Protein AF-A0A0D2MIE3-F1 (afdb_monomer)

Sequence (187 aa):
MSKTTIVNAHGDRPSFFNPLIAACQLINVAREGEEPDMWTAKEDCRLLAAQLSDSKGHPLSADKRRKWCDDEDNAAGLFFETDLVYTFHLWQDLLGFSSYSAKLGFVSFDLTRMLHSNPLQLMCKDVDSGDYLYAAMVWHERLLYPDEHAAKAKELRRSKSASAMAAVGRSLSGSISGRLRSLGLMQ

pLDDT: mean 85.49, std 11.68, range [47.84, 97.94]

Mean predicted aligned error: 9.93 Å

Nearest PDB structures (foldseek):
  6i3z-assembly1_B  TM=4.642E-01  e=3.621E+00  Homo sapiens
  6ywy-assembly1_M  TM=4.639E-01  e=4.680E+00  Neurospora crassa
  6kf9-assembly1_G  TM=3.420E-01  e=7.335E+00  Thermococcus kodakarensis KOD1

Organism: NCBI:txid145388

InterPro domains:
  IPR013897 Domain of unknown function at the cortex 1 [PF08588] (8-140)

Foldseek 3Di:
DQQQWDFDCPDPDTDIDDPLQLQFQAKDKAAVPGDDDLVPDHHACCVQDVVQADPVRHGHHSNVRNNQCSDCVSVVPGDDDPRIDMRTHHDDPQADLQQCWGDDPPDIGRVCVSVVLAWDKDFDADPPVRGTPDIDTRDDVCSVPVPVVVVVVVVVVVVVVVVVVVVVVVVVVVVVVVVCVVVVNDD

Solvent-accessible surface area (backbone atoms only — not comparable to full-atom values): 11104 Å² total; per-residue (Å²): 128,74,69,51,53,48,74,37,85,82,50,100,68,62,44,78,46,61,52,64,75,37,62,36,66,31,45,27,51,27,48,79,93,65,59,64,57,83,92,72,56,59,56,26,42,46,82,72,36,74,82,35,31,44,100,84,70,44,52,36,51,44,71,55,43,20,58,52,37,38,30,61,78,66,39,58,88,66,68,88,63,89,82,47,40,76,49,75,42,77,82,65,86,43,53,40,77,92,76,45,27,38,44,61,86,93,44,75,43,59,38,54,69,76,46,73,52,50,63,50,75,50,69,43,62,47,84,84,85,61,50,67,81,43,78,46,76,50,76,51,66,68,51,78,40,47,66,63,51,51,50,52,51,52,51,53,50,51,52,49,51,52,52,51,51,52,53,51,50,52,52,52,52,50,53,52,53,52,52,39,52,78,67,69,77,59,134

Radius of gyration: 26.71 Å; Cα contacts (8 Å, |Δi|>4): 213; chains: 1; bounding box: 86×34×58 Å

Secondary structure (DSSP, 8-state):
--SS-EEESSSSS-EEE--HHHH-SEEEEEETTTPPPTTT---B-TTT-GGGB-TTSPBPPHHHHHHHHSSHHHHTT----TTEEEEEE---TTEETTTTEEEETTEEEEHHHHTTTPPEEEEEE-TTT--EEEEEEE--HHHH-HHHHHHHHHHHHHHHHHHHHHHHHHHHHHHHHHHHHHTT---

Structure (mmCIF, N/CA/C/O backbone):
data_AF-A0A0D2MIE3-F1
#
_entry.id   AF-A0A0D2MIE3-F1
#
loop_
_atom_site.group_PDB
_atom_site.id
_atom_site.type_symbol
_atom_site.label_atom_id
_atom_site.label_alt_id
_atom_site.label_comp_id
_atom_site.label_asym_id
_atom_site.label_entity_id
_atom_site.label_seq_id
_atom_site.pdbx_PDB_ins_code
_atom_site.Cartn_x
_atom_site.Cartn_y
_atom_site.Cartn_z
_atom_site.occupancy
_atom_site.B_iso_or_equiv
_atom_site.auth_seq_id
_atom_site.auth_comp_id
_atom_site.auth_asym_id
_atom_site.auth_atom_id
_atom_site.pdbx_PDB_model_num
ATOM 1 N N . MET A 1 1 ? 8.461 -14.167 4.756 1.00 56.06 1 MET A N 1
ATOM 2 C CA . MET A 1 1 ? 7.502 -13.570 3.803 1.00 56.06 1 MET A CA 1
ATOM 3 C C . MET A 1 1 ? 6.267 -13.199 4.593 1.00 56.06 1 MET A C 1
ATOM 5 O O . MET A 1 1 ? 6.043 -13.850 5.609 1.00 56.06 1 MET A O 1
ATOM 9 N N . SER A 1 2 ? 5.549 -12.151 4.185 1.00 75.94 2 SER A N 1
ATOM 10 C CA . SER A 1 2 ? 4.251 -11.836 4.793 1.00 75.94 2 SER A CA 1
ATOM 11 C C . SER A 1 2 ? 3.317 -13.035 4.615 1.00 75.94 2 SER A C 1
ATOM 13 O O . SER A 1 2 ? 3.402 -13.725 3.595 1.00 75.94 2 SER A O 1
ATOM 15 N N . LYS A 1 3 ? 2.536 -13.349 5.651 1.00 82.06 3 LYS A N 1
ATOM 16 C CA . LYS A 1 3 ? 1.648 -14.518 5.668 1.00 82.06 3 LYS A CA 1
ATOM 17 C C . LYS A 1 3 ? 0.370 -14.263 4.883 1.00 82.06 3 LYS A C 1
ATOM 19 O O . LYS A 1 3 ? -0.200 -15.202 4.360 1.00 82.06 3 LYS A O 1
ATOM 24 N N . THR A 1 4 ? -0.040 -13.002 4.795 1.00 85.12 4 THR A N 1
ATOM 25 C CA . THR A 1 4 ? -1.305 -12.594 4.178 1.00 85.12 4 THR A CA 1
ATOM 26 C C . THR A 1 4 ? -1.144 -12.105 2.737 1.00 85.12 4 THR A C 1
ATOM 28 O O . THR A 1 4 ? -2.121 -11.729 2.090 1.00 85.12 4 THR A O 1
ATOM 31 N N . THR A 1 5 ? 0.083 -12.096 2.203 1.00 87.44 5 THR A N 1
ATOM 32 C CA . THR A 1 5 ? 0.342 -11.746 0.803 1.00 87.44 5 THR A CA 1
ATOM 33 C C . THR A 1 5 ? -0.253 -12.784 -0.145 1.00 87.44 5 THR A C 1
ATOM 35 O O . THR A 1 5 ? 0.139 -13.949 -0.132 1.00 87.44 5 THR A O 1
ATOM 38 N N . ILE A 1 6 ? -1.084 -12.328 -1.081 1.00 86.44 6 ILE A N 1
ATOM 39 C CA . ILE A 1 6 ? -1.592 -13.141 -2.187 1.00 86.44 6 ILE A CA 1
ATOM 40 C C . ILE A 1 6 ? -0.779 -12.823 -3.444 1.00 86.44 6 ILE A C 1
ATOM 42 O O . ILE A 1 6 ? -0.795 -11.697 -3.946 1.00 86.44 6 ILE A O 1
ATOM 46 N N . VAL A 1 7 ? -0.084 -13.828 -3.984 1.00 85.56 7 VAL A N 1
ATOM 47 C CA . VAL A 1 7 ? 0.686 -13.708 -5.231 1.00 85.56 7 VAL A CA 1
ATOM 48 C C . VAL A 1 7 ? 0.105 -14.636 -6.285 1.00 85.56 7 VAL A C 1
ATOM 50 O O . VAL A 1 7 ? 0.117 -15.852 -6.127 1.00 85.56 7 VAL A O 1
ATOM 53 N N . ASN A 1 8 ? -0.335 -14.064 -7.401 1.00 84.56 8 ASN A N 1
ATOM 54 C CA . ASN A 1 8 ? -0.689 -14.813 -8.597 1.00 84.56 8 ASN A CA 1
ATOM 55 C C . ASN A 1 8 ? 0.281 -14.428 -9.715 1.00 84.56 8 ASN A C 1
ATOM 57 O O . ASN A 1 8 ? 0.087 -13.421 -10.382 1.00 84.56 8 ASN A O 1
ATOM 61 N N . ALA A 1 9 ? 1.356 -15.196 -9.897 1.00 79.75 9 ALA A N 1
ATOM 62 C CA . ALA A 1 9 ? 2.379 -14.895 -10.903 1.00 79.75 9 ALA A CA 1
ATOM 63 C C . ALA A 1 9 ? 2.064 -15.465 -12.299 1.00 79.75 9 ALA A C 1
ATOM 65 O O . ALA A 1 9 ? 2.649 -15.019 -13.283 1.00 79.75 9 ALA A O 1
ATOM 66 N N . HIS A 1 10 ? 1.172 -16.457 -12.381 1.00 79.88 10 HIS A N 1
ATOM 67 C CA . HIS A 1 10 ? 0.929 -17.247 -13.594 1.00 79.88 10 HIS A CA 1
ATOM 68 C C . HIS A 1 10 ? -0.488 -17.101 -14.163 1.00 79.88 10 HIS A C 1
ATOM 70 O O . HIS A 1 10 ? -0.791 -17.716 -15.181 1.00 79.88 10 HIS A O 1
ATOM 76 N N . GLY A 1 11 ? -1.359 -16.320 -13.522 1.00 77.06 11 GLY A N 1
ATOM 77 C CA . GLY A 1 11 ? -2.676 -15.995 -14.063 1.00 77.06 11 GLY A CA 1
ATOM 78 C C . GLY A 1 11 ? -2.600 -15.026 -15.243 1.00 77.06 11 GLY A C 1
ATOM 79 O O . GLY A 1 11 ? -1.611 -14.314 -15.412 1.00 77.06 11 GLY A O 1
ATOM 80 N N . ASP A 1 12 ? -3.690 -14.939 -16.010 1.00 76.25 12 ASP A N 1
ATOM 81 C CA . ASP A 1 12 ? -3.819 -14.032 -17.166 1.00 76.25 12 ASP A CA 1
ATOM 82 C C . ASP A 1 12 ? -3.543 -12.562 -16.812 1.00 76.25 12 ASP A C 1
ATOM 84 O O . ASP A 1 12 ? -3.125 -11.764 -17.652 1.00 76.25 12 ASP A O 1
ATOM 88 N N . ARG A 1 13 ? -3.774 -12.202 -15.544 1.00 76.31 13 ARG A N 1
ATOM 89 C CA . ARG A 1 13 ? -3.406 -10.918 -14.950 1.00 76.31 13 ARG A CA 1
ATOM 90 C C . ARG A 1 13 ? -2.574 -11.171 -13.699 1.00 76.31 13 ARG A C 1
ATOM 92 O O . ARG A 1 13 ? -3.156 -11.362 -12.628 1.00 76.31 13 ARG A O 1
ATOM 99 N N . PRO A 1 14 ? -1.237 -11.188 -13.817 1.00 79.88 14 PRO A N 1
ATOM 100 C CA . PRO A 1 14 ? -0.382 -11.370 -12.664 1.00 79.88 14 PRO A CA 1
ATOM 101 C C . PRO A 1 14 ? -0.653 -10.295 -11.610 1.00 79.88 14 PRO A C 1
ATOM 103 O O . PRO A 1 14 ? -0.754 -9.110 -11.933 1.00 79.88 14 PRO A O 1
ATOM 106 N N . SER A 1 15 ? -0.782 -10.701 -10.351 1.00 83.12 15 SER A N 1
ATOM 107 C CA . SER A 1 15 ? -1.169 -9.810 -9.262 1.00 83.12 15 SER A CA 1
ATOM 108 C C . SER A 1 15 ? -0.388 -10.088 -7.988 1.00 83.12 15 SER A C 1
ATOM 110 O O . SER A 1 15 ? -0.028 -11.225 -7.682 1.00 83.12 15 SER A O 1
ATOM 112 N N . PHE A 1 16 ? -0.179 -9.027 -7.220 1.00 86.06 16 PHE A N 1
ATOM 113 C CA . PHE A 1 16 ? 0.419 -9.067 -5.898 1.00 86.06 16 PHE A CA 1
ATOM 114 C C . PHE A 1 16 ? -0.464 -8.227 -4.977 1.00 86.06 16 PHE A C 1
ATOM 116 O O . PHE A 1 16 ? -0.551 -7.012 -5.154 1.00 86.06 16 PHE A O 1
ATOM 123 N N . PHE A 1 17 ? -1.144 -8.873 -4.035 1.00 88.88 17 PHE A N 1
ATOM 124 C CA . PHE A 1 17 ? -2.020 -8.212 -3.075 1.00 88.88 17 PHE A CA 1
ATOM 125 C C . PHE A 1 17 ? -1.491 -8.403 -1.663 1.00 88.88 17 PHE A C 1
ATOM 127 O O . PHE A 1 17 ? -1.047 -9.486 -1.293 1.00 88.88 17 PHE A O 1
ATOM 134 N N . ASN A 1 18 ? -1.593 -7.341 -0.876 1.00 89.25 18 ASN A N 1
ATOM 135 C CA . ASN A 1 18 ? -1.467 -7.385 0.571 1.00 89.25 18 ASN A CA 1
ATOM 136 C C . ASN A 1 18 ? -2.735 -6.773 1.161 1.00 89.25 18 ASN A C 1
ATOM 138 O O . ASN A 1 18 ? -3.231 -5.795 0.588 1.00 89.25 18 ASN A O 1
ATOM 142 N N . PRO A 1 19 ? -3.225 -7.265 2.311 1.00 91.06 19 PRO A N 1
ATOM 143 C CA . PRO A 1 19 ? -4.287 -6.584 3.030 1.00 91.06 19 PRO A CA 1
ATOM 144 C C . PRO A 1 19 ? -3.887 -5.137 3.302 1.00 91.06 19 PRO A C 1
ATOM 146 O O . PRO A 1 19 ? -2.769 -4.870 3.754 1.00 91.06 19 PRO A O 1
ATOM 149 N N . LEU A 1 20 ? -4.802 -4.197 3.058 1.00 91.62 20 LEU A N 1
ATOM 150 C CA . LEU A 1 20 ? -4.538 -2.766 3.227 1.00 91.62 20 LEU A CA 1
ATOM 151 C C . LEU A 1 20 ? -4.018 -2.462 4.645 1.00 91.62 20 LEU A C 1
ATOM 153 O O . LEU A 1 20 ? -3.006 -1.785 4.824 1.00 91.62 20 LEU A O 1
ATOM 157 N N . ILE A 1 21 ? -4.635 -3.083 5.652 1.00 92.81 21 ILE A N 1
ATOM 158 C CA . ILE A 1 21 ? -4.258 -2.967 7.065 1.00 92.81 21 ILE A CA 1
ATOM 159 C C . ILE A 1 21 ? -2.918 -3.638 7.429 1.00 92.81 21 ILE A C 1
ATOM 161 O O . ILE A 1 21 ? -2.379 -3.384 8.499 1.00 92.81 21 ILE A O 1
ATOM 165 N N . ALA A 1 22 ? -2.326 -4.462 6.571 1.00 92.38 22 ALA A N 1
ATOM 166 C CA . ALA A 1 22 ? -0.963 -4.972 6.766 1.00 92.38 22 ALA A CA 1
ATOM 167 C C . ALA A 1 22 ? 0.064 -4.179 5.931 1.00 92.38 22 ALA A C 1
ATOM 169 O O . ALA A 1 22 ? 1.241 -4.061 6.293 1.00 92.38 22 ALA A O 1
ATOM 170 N N . ALA A 1 23 ? -0.385 -3.601 4.814 1.00 90.00 23 ALA A N 1
ATOM 171 C CA . ALA A 1 23 ? 0.454 -2.906 3.850 1.00 90.00 23 ALA A CA 1
ATOM 172 C C . ALA A 1 23 ? 0.750 -1.448 4.231 1.00 90.00 23 ALA A C 1
ATOM 174 O O . ALA A 1 23 ? 1.896 -1.020 4.097 1.00 90.00 23 ALA A O 1
ATOM 175 N N . CYS A 1 24 ? -0.251 -0.696 4.704 1.00 92.88 24 CYS A N 1
ATOM 176 C CA . CYS A 1 24 ? -0.098 0.733 4.991 1.00 92.88 24 CYS A CA 1
ATOM 177 C C . CYS A 1 24 ? 0.914 0.976 6.105 1.00 92.88 24 CYS A C 1
ATOM 179 O O . CYS A 1 24 ? 0.878 0.309 7.141 1.00 92.88 24 CYS A O 1
ATOM 181 N N . GLN A 1 25 ? 1.765 1.981 5.933 1.00 93.44 25 GLN A N 1
ATOM 182 C CA . GLN A 1 25 ? 2.735 2.388 6.945 1.00 93.44 25 GLN A CA 1
ATOM 183 C C . GLN A 1 25 ? 2.139 3.304 8.009 1.00 93.44 25 GLN A C 1
ATOM 185 O O . GLN A 1 25 ? 2.708 3.393 9.092 1.00 93.44 25 GLN A O 1
ATOM 190 N N . LEU A 1 26 ? 1.008 3.948 7.723 1.00 96.31 26 LEU A N 1
ATOM 191 C CA . LEU A 1 26 ? 0.204 4.631 8.729 1.00 96.31 26 LEU A CA 1
ATOM 192 C C . LEU A 1 26 ? -1.277 4.443 8.426 1.00 96.31 26 LEU A C 1
ATOM 194 O O . LEU A 1 26 ? -1.682 4.528 7.264 1.00 96.31 26 LEU A O 1
ATOM 198 N N . ILE A 1 27 ? -2.058 4.197 9.472 1.00 97.00 27 ILE A N 1
ATOM 199 C CA . ILE A 1 27 ? -3.514 4.268 9.434 1.00 97.00 27 ILE A CA 1
ATOM 200 C C . ILE A 1 27 ? -4.001 5.062 10.644 1.00 97.00 27 ILE A C 1
ATOM 202 O O . ILE A 1 27 ? -3.665 4.753 11.790 1.00 97.00 27 ILE A O 1
ATOM 206 N N . ASN A 1 28 ? -4.818 6.072 10.372 1.00 97.94 28 ASN A N 1
ATOM 207 C CA . ASN A 1 28 ? -5.635 6.726 11.378 1.00 97.94 28 ASN A CA 1
ATOM 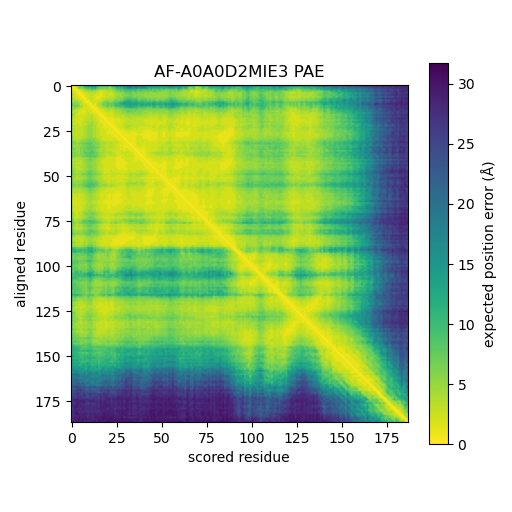208 C C . ASN A 1 28 ? -7.109 6.442 11.087 1.00 97.94 28 ASN A C 1
ATOM 210 O O . ASN A 1 28 ? -7.541 6.525 9.936 1.00 97.94 28 ASN A O 1
ATOM 214 N N . VAL A 1 29 ? -7.842 6.088 12.134 1.00 97.69 29 VAL A N 1
ATOM 215 C CA . VAL A 1 29 ? -9.280 5.853 12.102 1.00 97.69 29 VAL A CA 1
ATOM 216 C C . VAL A 1 29 ? -9.925 6.845 13.054 1.00 97.69 29 VAL A C 1
ATOM 218 O O . VAL A 1 29 ? -9.628 6.836 14.251 1.00 97.69 29 VAL A O 1
ATOM 221 N N . ALA A 1 30 ? -10.810 7.678 12.524 1.00 97.88 30 ALA A N 1
ATOM 222 C CA . ALA A 1 30 ? -11.514 8.711 13.267 1.00 97.88 30 ALA A CA 1
ATOM 223 C C . ALA A 1 30 ? -13.012 8.678 12.952 1.00 97.88 30 ALA A C 1
ATOM 225 O O . ALA A 1 30 ? -13.447 8.070 11.974 1.00 97.88 30 ALA A O 1
ATOM 226 N N . ARG A 1 31 ? -13.811 9.331 13.795 1.00 97.62 31 ARG A N 1
ATOM 227 C CA . ARG A 1 31 ? -15.19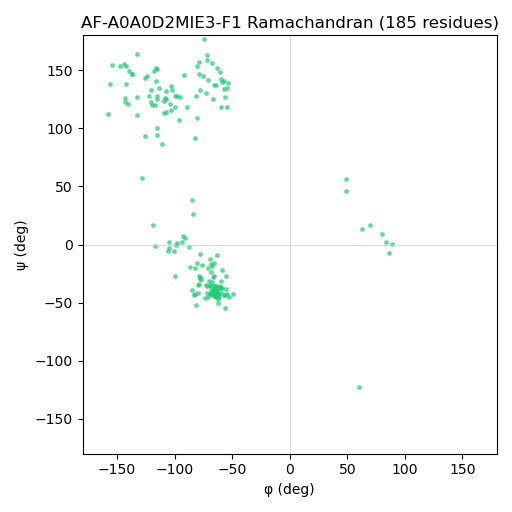0 9.674 13.434 1.00 97.62 31 ARG A CA 1
ATOM 228 C C . ARG A 1 31 ? -15.178 10.894 12.526 1.00 97.62 31 ARG A C 1
ATOM 230 O O . ARG A 1 31 ? -14.235 11.679 12.574 1.00 97.62 31 ARG A O 1
ATOM 237 N N . GLU A 1 32 ? -16.239 11.062 11.751 1.00 96.69 32 GLU A N 1
ATOM 238 C CA . GLU A 1 32 ? -16.421 12.255 10.927 1.00 96.69 32 GLU A CA 1
ATOM 239 C C . GLU A 1 32 ? -16.366 13.535 11.781 1.00 96.69 32 GLU A C 1
ATOM 241 O O . GLU A 1 32 ? -17.061 13.661 12.793 1.00 96.69 32 GLU A O 1
ATOM 246 N N . GLY A 1 33 ? -15.503 14.470 11.386 1.00 96.75 33 GLY A N 1
ATOM 247 C CA . GLY A 1 33 ? -15.218 15.718 12.091 1.00 96.75 33 GLY A CA 1
ATOM 248 C C . GLY A 1 33 ? -14.143 15.614 13.181 1.00 96.75 33 GLY A C 1
ATOM 249 O O . GLY A 1 33 ? -13.738 16.644 13.722 1.00 96.75 33 GLY A O 1
ATOM 250 N N . GLU A 1 34 ? -13.670 14.408 13.509 1.00 97.12 34 GLU A N 1
ATOM 251 C CA . GLU A 1 34 ? -12.575 14.163 14.461 1.00 97.12 34 GLU A CA 1
ATOM 252 C C . GLU A 1 34 ? -11.259 13.790 13.757 1.00 97.12 34 GLU A C 1
ATOM 254 O O . GLU A 1 34 ? -10.235 13.596 14.422 1.00 97.12 34 GLU A O 1
ATOM 259 N N . GLU A 1 35 ? -11.261 13.665 12.426 1.00 96.62 35 GLU A N 1
ATOM 260 C CA . GLU A 1 35 ? -10.082 13.278 11.665 1.00 96.62 35 GLU A CA 1
ATOM 261 C C . GLU A 1 35 ? -8.964 14.333 11.733 1.00 96.62 35 GLU A C 1
ATOM 263 O O . GLU A 1 35 ? -9.205 15.539 11.624 1.00 96.62 35 GLU A O 1
ATOM 268 N N . PRO A 1 36 ? -7.701 13.908 11.908 1.00 96.31 36 PRO A N 1
ATOM 269 C CA . PRO A 1 36 ? -6.572 14.815 11.799 1.00 96.31 36 PRO A CA 1
ATOM 270 C C . PRO A 1 36 ? -6.333 15.211 10.337 1.00 96.31 36 PRO A C 1
ATOM 272 O O . PRO A 1 36 ? -6.653 14.464 9.411 1.00 96.31 36 PRO A O 1
ATOM 275 N N . ASP A 1 37 ? -5.652 16.342 10.127 1.00 96.31 37 ASP A N 1
ATOM 276 C CA . ASP A 1 37 ? -5.105 16.668 8.807 1.00 96.31 37 ASP A CA 1
ATOM 277 C C . ASP A 1 37 ? -4.171 15.548 8.324 1.00 96.31 37 ASP A C 1
ATOM 279 O O . ASP A 1 37 ? -3.372 15.017 9.108 1.00 96.31 37 ASP A O 1
ATOM 283 N N . MET A 1 38 ? -4.234 15.244 7.024 1.00 92.06 38 MET A N 1
ATOM 284 C CA . MET A 1 38 ? -3.504 14.146 6.390 1.00 92.06 38 MET A CA 1
ATOM 285 C C . MET A 1 38 ? -2.013 14.145 6.756 1.00 92.06 38 MET A C 1
ATOM 287 O O . MET A 1 38 ? -1.462 13.107 7.099 1.00 92.06 38 MET A O 1
ATOM 291 N N . TRP A 1 39 ? -1.345 15.298 6.786 1.00 94.00 39 TRP A N 1
ATOM 292 C CA . TRP A 1 39 ? 0.099 15.358 7.049 1.00 94.00 39 TRP A CA 1
ATOM 293 C C . TRP A 1 39 ? 0.465 15.266 8.531 1.00 94.00 39 TRP A C 1
ATOM 295 O O . TRP A 1 39 ? 1.620 15.009 8.872 1.00 94.00 39 TRP A O 1
ATOM 305 N N . THR A 1 40 ? -0.508 15.477 9.415 1.00 95.69 40 THR A N 1
ATOM 306 C CA . THR A 1 40 ? -0.324 15.461 10.874 1.00 95.69 40 THR A CA 1
ATOM 307 C C . THR A 1 40 ? -0.882 14.204 11.537 1.00 95.69 40 THR A C 1
ATOM 309 O O . THR A 1 40 ? -0.685 14.005 12.742 1.00 95.69 40 THR A O 1
ATOM 312 N N . ALA A 1 41 ? -1.550 13.352 10.755 1.00 97.00 41 ALA A N 1
ATOM 313 C CA . ALA A 1 41 ? -2.141 12.108 11.204 1.00 97.00 41 ALA A CA 1
ATOM 314 C C . ALA A 1 41 ? -1.118 11.224 11.930 1.00 97.00 41 ALA A C 1
ATOM 316 O O . ALA A 1 41 ? 0.041 11.087 11.528 1.00 97.00 41 ALA A O 1
ATOM 317 N N . LYS A 1 42 ? -1.572 10.607 13.021 1.00 96.94 42 LYS A N 1
ATOM 318 C CA . LYS A 1 42 ? -0.808 9.631 13.801 1.00 96.94 42 LYS A CA 1
ATOM 319 C C . LYS A 1 42 ? -1.504 8.287 13.734 1.00 96.94 42 LYS A C 1
ATOM 321 O O . LYS A 1 42 ? -2.721 8.225 13.603 1.00 96.94 42 LYS A O 1
ATOM 326 N N . GLU A 1 43 ? -0.721 7.228 13.862 1.00 97.62 43 GLU A N 1
ATOM 327 C CA . GLU A 1 43 ? -1.242 5.870 13.940 1.00 97.62 43 GLU A CA 1
ATOM 328 C C . GLU A 1 43 ? -2.275 5.746 15.075 1.00 97.62 43 GLU A C 1
ATOM 330 O O . GLU A 1 43 ? -1.940 5.942 16.245 1.00 97.62 43 GLU A O 1
ATOM 335 N N . ASP A 1 44 ? -3.515 5.415 14.723 1.00 97.56 44 ASP A N 1
ATOM 336 C CA . ASP A 1 44 ? -4.560 5.030 15.670 1.00 97.56 44 ASP A CA 1
ATOM 337 C C . ASP A 1 44 ? -5.621 4.207 14.941 1.00 97.56 44 ASP A C 1
ATOM 339 O O . ASP A 1 44 ? -6.325 4.711 14.073 1.00 97.56 44 ASP A O 1
ATOM 343 N N . CYS A 1 45 ? -5.715 2.922 15.273 1.00 97.25 45 CYS A N 1
ATOM 344 C CA . CYS A 1 45 ? -6.688 1.999 14.685 1.00 97.25 45 CYS A CA 1
ATOM 345 C C . CYS A 1 45 ? -7.639 1.409 15.728 1.00 97.25 45 CYS A C 1
ATOM 347 O O . CYS A 1 45 ? -8.291 0.399 15.469 1.00 97.25 45 CYS A O 1
ATOM 349 N N . ARG A 1 46 ? -7.723 2.006 16.921 1.00 96.31 46 ARG A N 1
ATOM 350 C CA . ARG A 1 46 ? -8.505 1.438 18.030 1.00 96.31 46 ARG A CA 1
ATOM 351 C C . ARG A 1 46 ? -10.006 1.410 17.750 1.00 96.31 46 ARG A C 1
ATOM 353 O O . ARG A 1 46 ? -10.695 0.543 18.273 1.00 96.31 46 ARG A O 1
ATOM 360 N N . LEU A 1 47 ? -10.499 2.328 16.912 1.00 96.12 47 LEU A N 1
ATOM 361 C CA . LEU A 1 47 ? -11.892 2.335 16.450 1.00 96.12 47 LEU A CA 1
ATOM 362 C C . LEU A 1 47 ? -12.213 1.191 15.478 1.00 96.12 47 LEU A C 1
ATOM 364 O O . LEU A 1 47 ? -13.378 0.848 15.339 1.00 96.12 47 LEU A O 1
ATOM 368 N N . LEU A 1 48 ? -11.206 0.597 14.832 1.00 94.44 48 LEU A N 1
ATOM 369 C CA . LEU A 1 48 ? -11.402 -0.530 13.921 1.00 94.44 48 LEU A CA 1
ATOM 370 C C . LEU A 1 48 ? -11.497 -1.861 14.676 1.00 94.44 48 LEU A C 1
ATOM 372 O O . LEU A 1 48 ? -12.320 -2.706 14.349 1.00 94.44 48 LEU A O 1
ATOM 376 N N . ALA A 1 49 ? -10.640 -2.056 15.681 1.00 92.81 49 ALA A N 1
ATOM 377 C CA . ALA A 1 49 ? -10.659 -3.243 16.526 1.00 92.81 49 ALA A CA 1
ATOM 378 C C . ALA A 1 49 ? -10.014 -2.964 17.887 1.00 92.81 49 ALA A C 1
ATOM 380 O O . ALA A 1 49 ? -8.939 -2.364 17.972 1.00 92.81 49 ALA A O 1
ATOM 381 N N . ALA A 1 50 ? -10.618 -3.479 18.961 1.00 92.06 50 ALA A N 1
ATOM 382 C CA . ALA A 1 50 ? -10.110 -3.310 20.325 1.00 92.06 50 ALA A CA 1
ATOM 383 C C . ALA A 1 50 ? -8.692 -3.891 20.505 1.00 92.06 50 ALA A C 1
ATOM 385 O O . ALA A 1 50 ? -7.882 -3.352 21.261 1.00 92.06 50 ALA A O 1
ATOM 386 N N . GL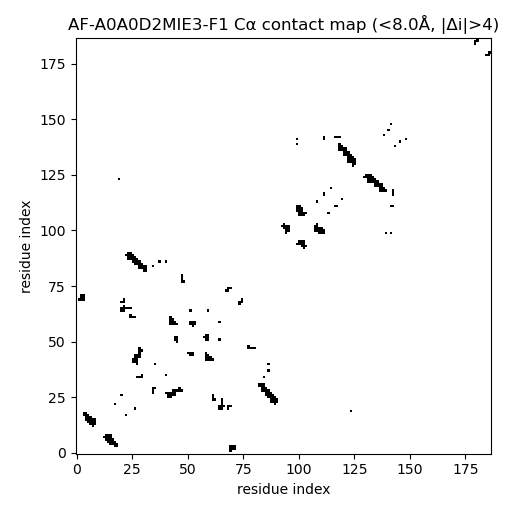N A 1 51 ? -8.378 -4.956 19.763 1.00 94.06 51 GLN A N 1
ATOM 387 C CA . GLN A 1 51 ? -7.090 -5.652 19.731 1.00 94.06 51 GLN A CA 1
ATOM 388 C C . GLN A 1 51 ? -5.953 -4.785 19.168 1.00 94.06 51 GLN A C 1
ATOM 390 O O . GLN A 1 51 ? -4.784 -5.089 19.391 1.00 94.06 51 GLN A O 1
ATOM 395 N N . LEU A 1 52 ? -6.273 -3.673 18.495 1.00 94.94 52 LEU A N 1
ATOM 396 C CA . LEU A 1 52 ? -5.302 -2.690 18.006 1.00 94.94 52 LEU A CA 1
ATOM 397 C C . LEU A 1 52 ? -4.908 -1.661 19.080 1.00 94.94 52 LEU A C 1
ATOM 399 O O . LEU A 1 52 ? -4.459 -0.553 18.770 1.00 94.94 52 LEU A O 1
ATOM 403 N N . SER A 1 53 ? -5.012 -2.067 20.346 1.00 96.56 53 SER A N 1
ATOM 404 C CA . SER A 1 53 ? -4.521 -1.347 21.518 1.00 96.56 53 SER A CA 1
ATOM 405 C C . SER A 1 53 ? -3.450 -2.155 22.248 1.00 96.56 53 SER A C 1
ATOM 407 O O . SER A 1 53 ? -3.476 -3.385 22.268 1.00 96.56 53 SER A O 1
ATOM 409 N N . ASP A 1 54 ? -2.508 -1.472 22.893 1.00 95.19 54 ASP A N 1
ATOM 410 C CA . ASP A 1 54 ? -1.598 -2.107 23.841 1.00 95.19 54 ASP A CA 1
ATOM 411 C C . ASP A 1 54 ? -2.295 -2.430 25.178 1.00 95.19 54 ASP A C 1
ATOM 413 O O . ASP A 1 54 ? -3.454 -2.083 25.416 1.00 95.19 54 ASP A O 1
ATOM 417 N N . SER A 1 55 ? -1.572 -3.073 26.099 1.00 93.69 55 SER A N 1
ATOM 418 C CA . SER A 1 55 ? -2.096 -3.429 27.426 1.00 93.69 55 SER A CA 1
ATOM 419 C C . SER A 1 55 ? -2.470 -2.230 28.309 1.00 93.69 55 SER A C 1
ATOM 421 O O . SER A 1 55 ? -3.049 -2.423 29.376 1.00 93.69 55 SER A O 1
ATOM 423 N N . LYS A 1 56 ? -2.136 -1.003 27.896 1.00 94.88 56 LYS A N 1
ATOM 424 C CA . LYS A 1 56 ? -2.479 0.252 28.572 1.00 94.88 56 LYS A CA 1
ATOM 425 C C . LYS A 1 56 ? -3.601 1.013 27.851 1.00 94.88 56 LYS A C 1
ATOM 427 O O . LYS A 1 56 ? -3.958 2.098 28.297 1.00 94.88 56 LYS A O 1
ATOM 432 N N . GLY A 1 57 ? -4.154 0.468 26.764 1.00 95.12 57 GLY A N 1
ATOM 433 C CA . GLY A 1 57 ? -5.209 1.101 25.966 1.00 95.12 57 GLY A CA 1
ATOM 434 C C . GLY A 1 57 ? -4.714 2.163 24.975 1.00 95.12 57 GLY A C 1
ATOM 435 O O . GLY A 1 57 ? -5.527 2.872 24.373 1.00 95.12 57 GLY A O 1
ATOM 436 N N . HIS A 1 58 ? -3.400 2.301 24.787 1.00 96.50 58 HIS A N 1
ATOM 437 C CA . HIS A 1 58 ? -2.840 3.181 23.760 1.00 96.50 58 HIS A CA 1
ATOM 438 C C . HIS A 1 58 ? -2.872 2.494 22.393 1.00 96.50 58 HIS A C 1
ATOM 440 O O . HIS A 1 58 ? -2.821 1.264 22.339 1.00 96.50 58 HIS A O 1
ATOM 446 N N . PRO A 1 59 ? -2.922 3.249 21.282 1.00 97.38 59 PRO A N 1
ATOM 447 C CA . PRO A 1 59 ? -2.874 2.645 19.957 1.00 97.38 59 PRO A CA 1
ATOM 448 C C . PRO A 1 59 ? -1.575 1.858 19.762 1.00 97.38 59 PRO A C 1
ATOM 450 O O . PRO A 1 59 ? -0.500 2.268 20.217 1.00 97.38 59 PRO A O 1
ATOM 453 N N . LEU A 1 60 ? -1.664 0.719 19.071 1.00 97.31 60 LEU A N 1
ATOM 454 C CA . LEU A 1 60 ? -0.465 0.027 18.609 1.00 97.31 60 LEU A CA 1
ATOM 455 C C . LEU A 1 60 ? 0.337 0.930 17.665 1.00 97.31 60 LEU A C 1
ATOM 457 O O . LEU A 1 60 ? -0.218 1.723 16.912 1.00 97.31 60 LEU A O 1
ATOM 461 N N . SER A 1 61 ? 1.663 0.777 17.671 1.00 96.75 61 SER A N 1
ATOM 462 C CA . SER A 1 61 ? 2.496 1.387 16.635 1.00 96.75 61 SER A CA 1
ATOM 463 C C . SER A 1 61 ? 2.240 0.724 15.280 1.00 96.75 61 SER A C 1
ATOM 465 O O . SER A 1 61 ? 1.888 -0.458 15.226 1.00 96.75 61 SER A O 1
ATOM 467 N N . ALA A 1 62 ? 2.523 1.442 14.189 1.00 96.38 62 ALA A N 1
ATOM 468 C CA . ALA A 1 62 ? 2.318 0.942 12.832 1.00 96.38 62 ALA A CA 1
ATOM 469 C C . ALA A 1 62 ? 2.983 -0.418 12.590 1.00 96.38 62 ALA A C 1
ATOM 471 O O . ALA A 1 62 ? 2.345 -1.336 12.090 1.00 96.38 62 ALA A O 1
ATOM 472 N N . ASP A 1 63 ? 4.232 -0.604 13.023 1.00 95.12 63 ASP A N 1
ATOM 473 C CA . ASP A 1 63 ? 4.922 -1.891 12.870 1.00 95.12 63 ASP A CA 1
ATOM 474 C C . ASP A 1 63 ? 4.258 -3.027 13.655 1.00 95.12 63 ASP A C 1
ATOM 476 O O . ASP A 1 63 ? 4.217 -4.165 13.182 1.00 95.12 63 ASP A O 1
ATOM 480 N N . LYS A 1 64 ? 3.715 -2.735 14.844 1.00 95.94 64 LYS A N 1
ATOM 481 C CA . LYS A 1 64 ? 2.997 -3.730 15.647 1.00 95.94 64 LYS A CA 1
ATOM 482 C C . LYS A 1 64 ? 1.655 -4.080 15.017 1.00 95.94 64 LYS A C 1
ATOM 484 O O . LYS A 1 64 ? 1.378 -5.270 14.908 1.00 95.94 64 LYS A O 1
ATOM 489 N N . ARG A 1 65 ? 0.872 -3.090 14.560 1.00 96.38 65 ARG A N 1
ATOM 490 C CA . ARG A 1 65 ? -0.364 -3.333 13.796 1.00 96.38 65 ARG A CA 1
ATOM 491 C C . ARG A 1 65 ? -0.055 -4.170 12.566 1.00 96.38 65 ARG A C 1
ATOM 493 O O . ARG A 1 65 ? -0.641 -5.228 12.405 1.00 96.38 65 ARG A O 1
ATOM 500 N N . ARG A 1 66 ? 0.884 -3.729 11.724 1.00 94.88 66 ARG A N 1
ATOM 501 C CA . ARG A 1 66 ? 1.231 -4.421 10.476 1.00 94.88 66 ARG A CA 1
ATOM 502 C C . ARG A 1 66 ? 1.627 -5.866 10.731 1.00 94.88 66 ARG A C 1
ATOM 504 O O . ARG A 1 66 ? 1.166 -6.738 10.016 1.00 94.88 66 ARG A O 1
ATOM 511 N N . LYS A 1 67 ? 2.436 -6.128 11.762 1.00 94.25 67 LYS A N 1
ATOM 512 C CA . LYS A 1 67 ? 2.818 -7.491 12.149 1.00 94.25 67 LYS A CA 1
ATOM 513 C C . LYS A 1 67 ? 1.639 -8.307 12.686 1.00 94.25 67 LYS A C 1
ATOM 515 O O . LYS A 1 67 ? 1.578 -9.499 12.421 1.00 94.25 67 LYS A O 1
ATOM 520 N N . TRP A 1 68 ? 0.748 -7.696 13.464 1.00 94.06 68 TRP A N 1
ATOM 521 C CA . TRP A 1 68 ? -0.426 -8.371 14.020 1.00 94.06 68 TRP A CA 1
ATOM 522 C C . TRP A 1 68 ? -1.442 -8.723 12.925 1.00 94.06 68 TRP A C 1
ATOM 524 O O . TRP A 1 68 ? -1.916 -9.853 12.891 1.00 94.06 68 TRP A O 1
ATOM 534 N N . CYS A 1 69 ? -1.683 -7.804 11.988 1.00 94.31 69 CYS A N 1
ATOM 535 C CA . CYS A 1 69 ? -2.531 -8.009 10.813 1.00 94.31 69 CYS A CA 1
ATOM 536 C C . CYS A 1 69 ? -1.856 -8.807 9.683 1.00 94.31 69 CYS A C 1
ATOM 538 O O . CYS A 1 69 ? -2.509 -9.148 8.701 1.00 94.31 69 CYS A O 1
ATOM 540 N N . ASP A 1 70 ? -0.557 -9.097 9.786 1.00 92.88 70 ASP A N 1
ATOM 541 C CA . ASP A 1 70 ? 0.158 -10.049 8.924 1.00 92.88 70 ASP A CA 1
ATOM 542 C C . ASP A 1 70 ? 0.003 -11.489 9.451 1.00 92.88 70 ASP A C 1
ATOM 544 O O . ASP A 1 70 ? 0.930 -12.301 9.457 1.00 92.88 70 ASP A O 1
ATOM 548 N N . ASP A 1 71 ? -1.194 -11.775 9.949 1.00 91.38 71 ASP A N 1
ATOM 549 C CA . ASP A 1 71 ? -1.664 -13.069 10.399 1.00 91.38 71 ASP A CA 1
ATOM 550 C C . ASP A 1 71 ? -3.139 -13.186 10.000 1.00 91.38 71 ASP A C 1
ATOM 552 O O . ASP A 1 71 ? -3.933 -12.282 10.279 1.00 91.38 71 ASP A O 1
ATOM 556 N N . GLU A 1 72 ? -3.479 -14.255 9.282 1.00 87.94 72 GLU A N 1
ATOM 557 C CA . GLU A 1 72 ? -4.804 -14.422 8.683 1.00 87.94 72 GLU A CA 1
ATOM 558 C C . GLU A 1 72 ? -5.900 -14.478 9.746 1.00 87.94 72 GLU A C 1
ATOM 560 O O . GLU A 1 72 ? -6.930 -13.845 9.557 1.00 87.94 72 GLU A O 1
ATOM 565 N N . ASP A 1 73 ? -5.658 -15.123 10.891 1.00 90.44 73 ASP A N 1
ATOM 566 C CA . ASP A 1 73 ? -6.662 -15.266 11.954 1.00 90.44 73 ASP A CA 1
ATOM 567 C C . ASP A 1 73 ? -6.997 -13.923 12.619 1.00 90.44 73 ASP A C 1
ATOM 569 O O . ASP A 1 73 ? -8.128 -13.693 13.041 1.00 90.44 73 ASP A O 1
ATOM 573 N N . ASN A 1 74 ? -6.019 -13.016 12.705 1.00 91.38 74 ASN A N 1
ATOM 574 C CA . ASN A 1 74 ? -6.219 -11.680 13.273 1.00 91.38 74 ASN A CA 1
ATOM 575 C C . ASN A 1 74 ? -6.889 -10.726 12.281 1.00 91.38 74 ASN A C 1
ATOM 577 O O . ASN A 1 74 ? -7.628 -9.830 12.684 1.00 91.38 74 ASN A O 1
ATOM 581 N N . ALA A 1 75 ? -6.576 -10.879 10.992 1.00 87.31 75 ALA A N 1
ATOM 582 C CA . ALA A 1 75 ? -7.179 -10.086 9.930 1.00 87.31 75 ALA A CA 1
ATOM 583 C C . ALA A 1 75 ? -8.592 -10.582 9.580 1.00 87.31 75 ALA A C 1
ATOM 585 O O . ALA A 1 75 ? -9.424 -9.788 9.138 1.00 87.31 75 ALA A O 1
ATOM 586 N N . ALA A 1 76 ? -8.867 -11.873 9.790 1.00 84.56 76 ALA A N 1
ATOM 587 C CA . ALA A 1 76 ? -10.164 -12.487 9.566 1.00 84.56 76 ALA A CA 1
ATOM 588 C C . ALA A 1 76 ? -11.229 -11.814 10.440 1.00 84.56 76 ALA A C 1
ATOM 590 O O . ALA A 1 76 ? -11.169 -11.826 11.668 1.00 84.56 76 ALA A O 1
ATOM 591 N N . GLY A 1 77 ? -12.223 -11.213 9.786 1.00 83.19 77 GLY A N 1
ATOM 592 C CA . GLY A 1 77 ? -13.316 -10.505 10.452 1.00 83.19 77 GLY A CA 1
ATOM 593 C C . GLY A 1 77 ? -13.051 -9.026 10.731 1.00 83.19 77 GLY A C 1
ATOM 594 O O . GLY A 1 77 ? -13.937 -8.363 11.261 1.00 83.19 77 GLY A O 1
ATOM 595 N N . LEU A 1 78 ? -11.890 -8.481 10.351 1.00 90.75 78 LEU A N 1
ATOM 596 C CA . LEU A 1 78 ? -11.721 -7.031 10.270 1.00 90.75 78 LEU A CA 1
ATOM 597 C C . LEU A 1 78 ? -12.363 -6.512 8.987 1.00 90.75 78 LEU A C 1
ATOM 599 O O . LEU A 1 78 ? -12.107 -7.027 7.900 1.00 90.75 78 LEU A O 1
ATOM 603 N N . PHE A 1 79 ? -13.150 -5.451 9.107 1.00 90.31 79 PHE A N 1
ATOM 604 C CA . PHE A 1 79 ? -13.765 -4.769 7.978 1.00 90.31 79 PHE A CA 1
ATOM 605 C C . PHE A 1 79 ? -13.774 -3.263 8.226 1.00 90.31 79 PHE A C 1
ATOM 607 O O . PHE A 1 79 ? -13.710 -2.806 9.367 1.00 90.31 79 PHE A O 1
ATOM 614 N N . PHE A 1 80 ? -13.788 -2.494 7.142 1.00 91.31 80 PHE A N 1
ATOM 615 C CA . PHE A 1 80 ? -13.841 -1.039 7.203 1.00 91.31 80 PHE A CA 1
ATOM 616 C C . PHE A 1 80 ? -15.306 -0.602 7.221 1.00 91.31 80 PHE A C 1
ATOM 618 O O . PHE A 1 80 ? -16.048 -0.890 6.285 1.00 91.31 80 PHE A O 1
ATOM 625 N N . GLU A 1 81 ? -15.709 0.065 8.297 1.00 91.81 81 GLU A N 1
ATOM 626 C CA . GLU A 1 81 ? -17.060 0.595 8.479 1.00 91.81 81 GLU A CA 1
ATOM 627 C C . GLU A 1 81 ? -17.258 1.844 7.623 1.00 91.81 81 GLU A C 1
ATOM 629 O O . GLU A 1 81 ? -16.347 2.652 7.470 1.00 91.81 81 GLU A O 1
ATOM 634 N N . THR A 1 82 ? -18.458 2.060 7.095 1.00 91.44 82 THR A N 1
ATOM 635 C CA . THR A 1 82 ? -18.732 3.239 6.255 1.00 91.44 82 THR A CA 1
ATOM 636 C C . THR A 1 82 ? -18.886 4.534 7.048 1.00 91.44 82 THR A C 1
ATOM 638 O O . THR A 1 82 ? -18.776 5.612 6.472 1.00 91.44 82 THR A O 1
ATOM 641 N N . ASP A 1 83 ? -19.115 4.432 8.358 1.00 95.31 83 ASP A N 1
ATOM 642 C CA . ASP A 1 83 ? -19.400 5.569 9.245 1.00 95.31 83 ASP A CA 1
ATOM 643 C C . ASP A 1 83 ? -18.126 6.162 9.883 1.00 95.31 83 ASP A C 1
ATOM 645 O O . ASP A 1 83 ? -18.190 7.023 10.764 1.00 95.31 83 ASP A O 1
ATOM 649 N N . LEU A 1 84 ? -16.953 5.674 9.472 1.00 96.62 84 LEU A N 1
ATOM 650 C CA . LEU A 1 84 ? -15.649 6.117 9.954 1.00 96.62 84 LEU A CA 1
ATOM 651 C C . LEU A 1 84 ? -14.847 6.769 8.827 1.00 96.62 84 LEU A C 1
ATOM 653 O O . LEU A 1 84 ? -14.955 6.412 7.654 1.00 96.62 84 LEU A O 1
ATOM 657 N N . VAL A 1 85 ? -13.982 7.704 9.209 1.00 96.75 85 VAL A N 1
ATOM 658 C CA . VAL A 1 85 ? -13.027 8.348 8.311 1.00 96.75 85 VAL A CA 1
ATOM 659 C C . VAL A 1 85 ? -11.674 7.667 8.462 1.00 96.75 85 VAL A C 1
ATOM 661 O O . VAL A 1 85 ? -11.143 7.525 9.569 1.00 96.75 85 VAL A O 1
ATOM 664 N N . TYR A 1 86 ? -11.105 7.256 7.330 1.00 95.88 86 TYR A N 1
ATOM 665 C CA . TYR A 1 86 ? -9.826 6.563 7.275 1.00 95.88 86 TYR A CA 1
ATOM 666 C C . TYR A 1 86 ? -8.778 7.387 6.541 1.00 95.88 86 TYR A C 1
ATOM 668 O O . TYR A 1 86 ? -8.935 7.711 5.363 1.00 95.88 86 TYR A O 1
ATOM 676 N N . THR A 1 87 ? -7.653 7.622 7.209 1.00 96.12 87 THR A N 1
ATOM 677 C CA . THR A 1 87 ? -6.462 8.211 6.594 1.00 96.12 87 THR A CA 1
ATOM 678 C C . THR A 1 87 ? -5.398 7.136 6.450 1.00 96.12 87 THR A C 1
ATOM 680 O O . THR A 1 87 ? -4.872 6.628 7.442 1.00 96.12 87 THR A O 1
ATOM 683 N N . PHE A 1 88 ? -5.064 6.794 5.205 1.00 94.81 88 PHE A N 1
ATOM 684 C CA . PHE A 1 88 ? -4.045 5.800 4.880 1.00 94.81 88 PHE A CA 1
ATOM 685 C C . PHE A 1 88 ? -2.803 6.475 4.310 1.00 94.81 88 PHE A C 1
ATOM 687 O O . PHE A 1 88 ? -2.888 7.165 3.295 1.00 94.81 88 PHE A O 1
ATOM 694 N N . HIS A 1 89 ? -1.630 6.211 4.889 1.00 93.69 89 HIS A N 1
ATOM 695 C CA . HIS A 1 89 ? -0.364 6.516 4.221 1.00 93.69 89 HIS A CA 1
ATOM 696 C C . HIS A 1 89 ? 0.258 5.241 3.675 1.00 93.69 89 HIS A C 1
ATOM 698 O O . HIS A 1 89 ? 0.565 4.297 4.414 1.00 93.69 89 HIS A O 1
ATOM 704 N N . LEU A 1 90 ? 0.461 5.255 2.361 1.00 87.94 90 LEU A N 1
ATOM 705 C CA . LEU A 1 90 ? 1.123 4.200 1.620 1.00 87.94 90 LEU A CA 1
ATOM 706 C C . LEU A 1 90 ? 2.346 4.778 0.920 1.00 87.94 90 LEU A C 1
ATOM 708 O O . LEU A 1 90 ? 2.231 5.665 0.076 1.00 87.94 90 LEU A O 1
ATOM 712 N N . TRP A 1 91 ? 3.510 4.216 1.213 1.00 81.94 91 TRP A N 1
ATOM 713 C CA . TRP A 1 91 ? 4.727 4.441 0.439 1.00 81.94 91 TRP A CA 1
ATOM 714 C C . TRP A 1 91 ? 5.230 3.100 -0.093 1.00 81.94 91 TRP A C 1
ATOM 716 O O . TRP A 1 91 ? 5.268 2.097 0.622 1.00 81.94 91 TRP A O 1
ATOM 726 N N . GLN A 1 92 ? 5.568 3.069 -1.380 1.00 74.50 92 GLN A N 1
ATOM 727 C CA . GLN A 1 92 ? 5.970 1.856 -2.090 1.00 74.50 92 GLN A CA 1
ATOM 728 C C . GLN A 1 92 ? 7.454 1.923 -2.442 1.00 74.50 92 GLN A C 1
ATOM 730 O O . GLN A 1 92 ? 7.822 2.304 -3.550 1.00 74.50 92 GLN A O 1
ATOM 735 N N . ASP A 1 93 ? 8.313 1.493 -1.517 1.00 76.56 93 ASP A N 1
ATOM 736 C CA . ASP A 1 93 ? 9.766 1.439 -1.751 1.00 76.56 93 ASP A CA 1
ATOM 737 C C . ASP A 1 93 ? 10.163 0.372 -2.784 1.00 76.56 93 ASP A C 1
ATOM 739 O O . ASP A 1 93 ? 11.262 0.396 -3.347 1.00 76.56 93 ASP A O 1
ATOM 743 N N . LEU A 1 94 ? 9.252 -0.570 -3.054 1.00 78.81 94 LEU A N 1
ATOM 744 C CA . LEU A 1 94 ? 9.439 -1.626 -4.040 1.00 78.81 94 LEU A CA 1
ATOM 745 C C . LEU A 1 94 ? 9.498 -1.062 -5.465 1.00 78.81 94 LEU A C 1
ATOM 747 O O . LEU A 1 94 ? 10.130 -1.667 -6.324 1.00 78.81 94 LEU A O 1
ATOM 751 N N . LEU A 1 95 ? 8.855 0.075 -5.739 1.00 86.00 95 LEU A N 1
ATOM 752 C CA . LEU A 1 95 ? 8.692 0.604 -7.091 1.00 86.00 95 LEU A CA 1
ATOM 753 C C . LEU A 1 95 ? 9.541 1.856 -7.300 1.00 86.00 95 LEU A C 1
ATOM 755 O O . LEU A 1 95 ? 9.286 2.927 -6.761 1.00 86.00 95 LEU A O 1
ATOM 759 N N . GLY A 1 96 ? 10.545 1.736 -8.163 1.00 87.62 96 GLY A N 1
ATOM 760 C CA . GLY A 1 96 ? 11.262 2.878 -8.709 1.00 87.62 96 GLY A CA 1
ATOM 761 C C . GLY A 1 96 ? 10.483 3.468 -9.876 1.00 87.62 96 GLY A C 1
ATOM 762 O O . GLY A 1 96 ? 10.685 3.041 -11.012 1.00 87.62 96 GLY A O 1
ATOM 763 N N . PHE A 1 97 ? 9.618 4.449 -9.611 1.00 86.56 97 PHE A N 1
ATOM 764 C CA . PHE A 1 97 ? 8.809 5.098 -10.652 1.00 86.56 97 PHE A CA 1
ATOM 765 C C . PHE A 1 97 ? 9.657 5.789 -11.728 1.00 86.56 97 PHE A C 1
ATOM 767 O O . PHE A 1 97 ? 9.310 5.716 -12.899 1.00 86.56 97 PHE A O 1
ATOM 774 N N . SER A 1 98 ? 10.797 6.383 -11.358 1.00 87.44 98 SER A N 1
ATOM 775 C CA . SER A 1 98 ? 11.694 7.086 -12.292 1.00 87.44 98 SER A CA 1
ATOM 776 C C . SER A 1 98 ? 12.433 6.166 -13.267 1.00 87.44 98 SER A C 1
ATOM 778 O O . SER A 1 98 ? 12.753 6.562 -14.383 1.00 87.44 98 SER A O 1
ATOM 780 N N . SER A 1 99 ? 12.745 4.940 -12.846 1.00 86.00 99 SER A N 1
ATOM 781 C CA . SER A 1 99 ? 13.407 3.934 -13.681 1.00 86.00 99 SER A CA 1
ATOM 782 C C . SER A 1 99 ? 12.438 2.902 -14.243 1.00 86.00 99 SER A C 1
ATOM 784 O O . SER A 1 99 ? 12.856 2.066 -15.044 1.00 86.00 99 SER A O 1
ATOM 786 N N . TYR A 1 100 ? 11.165 2.953 -13.846 1.00 89.00 100 TYR A N 1
ATOM 787 C CA . TYR A 1 100 ? 10.153 1.944 -14.134 1.00 89.00 100 TYR A CA 1
ATOM 788 C C . TYR A 1 100 ? 10.651 0.523 -13.816 1.00 89.00 100 TYR A C 1
ATOM 790 O O . TYR A 1 100 ? 10.738 -0.358 -14.674 1.00 89.00 100 TYR A O 1
ATOM 798 N N . SER A 1 101 ? 11.072 0.328 -12.566 1.00 88.62 101 SER A N 1
ATOM 799 C CA . SER A 1 101 ? 11.668 -0.923 -12.086 1.00 88.62 101 SER A CA 1
ATOM 800 C C . SER A 1 101 ? 11.130 -1.315 -10.717 1.00 88.62 101 SER A C 1
ATOM 802 O O . SER A 1 101 ? 10.921 -0.436 -9.884 1.00 88.62 101 SER A O 1
ATOM 804 N N . ALA A 1 102 ? 11.007 -2.611 -10.447 1.00 87.69 102 ALA A N 1
ATOM 805 C CA . ALA A 1 102 ? 10.691 -3.128 -9.120 1.00 87.69 102 ALA A CA 1
ATOM 806 C C . ALA A 1 102 ? 11.950 -3.667 -8.428 1.00 87.69 102 ALA A C 1
ATOM 808 O O . ALA A 1 102 ? 12.713 -4.418 -9.029 1.00 87.69 102 ALA A O 1
ATOM 809 N N . LYS A 1 103 ? 12.175 -3.309 -7.165 1.00 85.25 103 LYS A N 1
ATOM 810 C CA . LYS A 1 103 ? 13.280 -3.802 -6.335 1.00 85.25 103 LYS A CA 1
ATOM 811 C C . LYS A 1 103 ? 12.759 -4.845 -5.362 1.00 85.25 103 LYS A C 1
ATOM 813 O O . LYS A 1 103 ? 12.007 -4.492 -4.469 1.00 85.25 103 LYS A O 1
ATOM 818 N N . LEU A 1 104 ? 13.197 -6.094 -5.475 1.00 77.88 104 LEU A N 1
ATOM 819 C CA . LEU A 1 104 ? 12.889 -7.145 -4.504 1.00 77.88 104 LEU A CA 1
ATOM 820 C C . LEU A 1 104 ? 14.188 -7.595 -3.828 1.00 77.88 104 LEU A C 1
ATOM 822 O O . LEU A 1 104 ? 14.982 -8.349 -4.396 1.00 77.88 104 LEU A O 1
ATOM 826 N N . GLY A 1 105 ? 14.431 -7.090 -2.618 1.00 76.62 105 GLY A N 1
ATOM 827 C CA . GLY A 1 105 ? 15.703 -7.290 -1.922 1.00 76.62 105 GLY A CA 1
ATOM 828 C C . GLY A 1 105 ? 16.876 -6.712 -2.721 1.00 76.62 105 GLY A C 1
ATOM 829 O O . GLY A 1 105 ? 16.887 -5.528 -3.049 1.00 76.62 105 GLY A O 1
ATOM 830 N N . PHE A 1 106 ? 17.858 -7.554 -3.050 1.00 78.62 106 PHE A N 1
ATOM 831 C CA . PHE A 1 106 ? 19.054 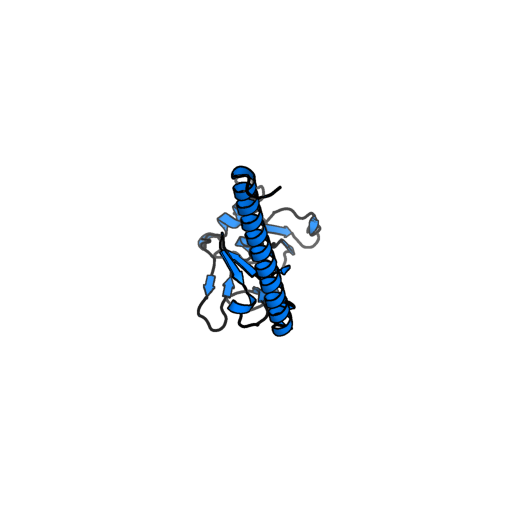-7.158 -3.809 1.00 78.62 106 PHE A CA 1
ATOM 832 C C . PHE A 1 106 ? 18.874 -7.231 -5.334 1.00 78.62 106 PHE A C 1
ATOM 834 O O . PHE A 1 106 ? 19.797 -6.897 -6.076 1.00 78.62 106 PHE A O 1
ATOM 841 N N . VAL A 1 107 ? 17.708 -7.678 -5.814 1.00 80.94 107 VAL A N 1
ATOM 842 C CA . VAL A 1 107 ? 17.416 -7.835 -7.244 1.00 80.94 107 VAL A CA 1
ATOM 843 C C . VAL A 1 107 ? 16.533 -6.684 -7.717 1.00 80.94 107 VAL A C 1
ATOM 845 O O . VAL A 1 107 ? 15.576 -6.302 -7.048 1.00 80.94 107 VAL A O 1
ATOM 848 N N . SER A 1 108 ? 16.854 -6.133 -8.888 1.00 85.06 108 SER A N 1
ATOM 849 C CA . SER A 1 108 ? 16.045 -5.116 -9.560 1.00 85.06 108 SER A CA 1
ATOM 850 C C . SER A 1 108 ? 15.511 -5.671 -10.873 1.00 85.06 108 SER A C 1
ATOM 852 O O . SER A 1 108 ? 16.275 -6.172 -11.701 1.00 85.06 108 SER A O 1
ATOM 854 N N . PHE A 1 109 ? 14.202 -5.572 -11.058 1.00 86.00 109 PHE A N 1
ATOM 855 C CA . PHE A 1 109 ? 13.482 -6.037 -12.226 1.00 86.00 109 PHE A CA 1
ATOM 856 C C . PHE A 1 109 ? 13.024 -4.859 -13.081 1.00 86.00 109 PHE A C 1
ATOM 858 O O . PHE A 1 109 ? 12.433 -3.902 -12.583 1.00 86.00 109 PHE A O 1
ATOM 865 N N . ASP A 1 110 ? 13.271 -4.937 -14.387 1.00 87.06 110 ASP A N 1
ATOM 866 C CA . ASP A 1 110 ? 12.786 -3.950 -15.350 1.00 87.06 110 ASP A CA 1
ATOM 867 C C . ASP A 1 110 ? 11.320 -4.233 -15.698 1.00 87.06 110 ASP A C 1
ATOM 869 O O . ASP A 1 110 ? 11.014 -5.208 -16.394 1.00 87.06 110 ASP A O 1
ATOM 873 N N . LEU A 1 111 ? 10.414 -3.373 -15.228 1.00 87.00 111 LEU A N 1
ATOM 874 C CA . LEU A 1 111 ? 8.975 -3.592 -15.369 1.00 87.00 111 LEU A CA 1
ATOM 875 C C . LEU A 1 111 ? 8.508 -3.478 -16.820 1.00 87.00 111 LEU A C 1
ATOM 877 O O . LEU A 1 111 ? 7.526 -4.117 -17.182 1.00 87.00 111 LEU A O 1
ATOM 881 N N . THR A 1 112 ? 9.239 -2.756 -17.677 1.00 85.62 112 THR A N 1
ATOM 882 C CA . THR A 1 112 ? 8.905 -2.670 -19.112 1.00 85.62 112 THR A CA 1
ATOM 883 C C . THR A 1 112 ? 8.893 -4.048 -19.776 1.00 85.62 112 THR A C 1
ATOM 885 O O . THR A 1 112 ? 8.033 -4.341 -20.604 1.00 85.62 112 THR A O 1
ATOM 888 N N . ARG A 1 113 ? 9.823 -4.920 -19.368 1.00 80.12 113 ARG A N 1
ATOM 889 C CA . ARG A 1 113 ? 9.946 -6.285 -19.887 1.00 80.12 113 ARG A CA 1
ATOM 890 C C . ARG A 1 113 ? 8.935 -7.222 -19.252 1.00 80.12 113 ARG A C 1
ATOM 892 O O . ARG A 1 113 ? 8.355 -8.036 -19.954 1.00 80.12 113 ARG A O 1
ATOM 899 N N . MET A 1 114 ? 8.734 -7.105 -17.941 1.00 79.12 114 MET A N 1
ATOM 900 C CA . MET A 1 114 ? 7.833 -7.994 -17.204 1.00 79.12 114 MET A CA 1
ATOM 901 C C . MET A 1 114 ? 6.364 -7.775 -17.552 1.00 79.12 114 MET A C 1
ATOM 903 O O . MET A 1 114 ? 5.603 -8.731 -17.591 1.00 79.12 114 MET A O 1
ATOM 907 N N . LEU A 1 115 ? 5.968 -6.528 -17.809 1.00 79.75 115 LEU A N 1
ATOM 908 C CA . LEU A 1 115 ? 4.581 -6.178 -18.103 1.00 79.75 115 LEU A CA 1
ATOM 909 C C . LEU A 1 115 ? 4.275 -6.170 -19.606 1.00 79.75 115 LEU A C 1
ATOM 911 O O . LEU A 1 115 ? 3.193 -5.743 -19.996 1.00 79.75 115 LEU A O 1
ATOM 915 N N . HIS A 1 116 ? 5.202 -6.617 -20.463 1.00 77.69 116 HIS A N 1
ATOM 916 C CA . HIS A 1 116 ? 5.052 -6.592 -21.927 1.00 77.69 116 HIS A CA 1
ATOM 917 C C . HIS A 1 116 ? 4.585 -5.221 -22.451 1.00 77.69 116 HIS A C 1
ATOM 919 O O . HIS A 1 116 ? 3.647 -5.129 -23.239 1.00 77.69 116 HIS A O 1
ATOM 925 N N . SER A 1 117 ? 5.211 -4.147 -21.965 1.00 75.75 117 SER A N 1
ATOM 926 C CA . SER A 1 117 ? 4.842 -2.757 -22.273 1.00 75.75 117 SER A CA 1
ATOM 927 C C . SER A 1 117 ? 3.439 -2.311 -21.823 1.00 75.75 117 SER A C 1
ATOM 929 O O . SER A 1 117 ? 2.997 -1.231 -22.213 1.00 75.75 117 SER A O 1
ATOM 931 N N . ASN A 1 118 ? 2.752 -3.075 -20.970 1.00 84.19 118 ASN A N 1
ATOM 932 C CA . ASN A 1 118 ? 1.532 -2.608 -20.317 1.00 84.19 118 ASN A CA 1
ATOM 933 C C . ASN A 1 118 ? 1.860 -1.676 -19.137 1.00 84.19 118 ASN A C 1
ATOM 935 O O . ASN A 1 118 ? 2.875 -1.867 -18.460 1.00 84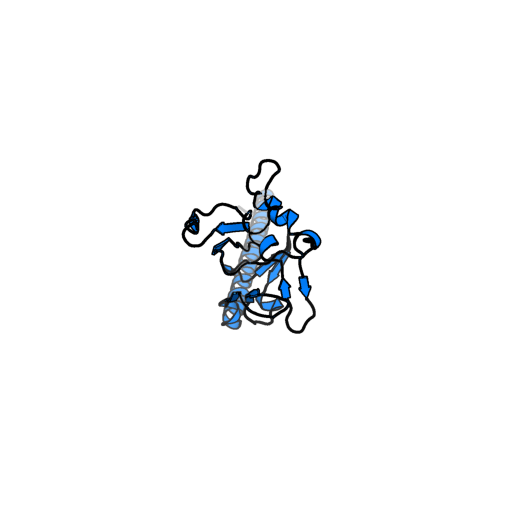.19 118 ASN A O 1
ATOM 939 N N . PRO A 1 119 ? 1.005 -0.675 -18.868 1.00 89.62 119 PRO A N 1
ATOM 940 C CA . PRO A 1 119 ? 1.130 0.196 -17.704 1.00 89.62 119 PRO A CA 1
ATOM 941 C C . PRO A 1 119 ? 0.985 -0.582 -16.396 1.00 89.62 119 PRO A C 1
ATOM 943 O O . PRO A 1 119 ? 0.284 -1.591 -16.311 1.00 89.62 119 PRO A O 1
ATOM 946 N N . LEU A 1 120 ? 1.627 -0.065 -15.349 1.00 88.56 120 LEU A N 1
ATOM 947 C CA . LEU A 1 120 ? 1.556 -0.666 -14.023 1.00 88.56 120 LEU A CA 1
ATOM 948 C C . LEU A 1 120 ? 0.260 -0.202 -13.370 1.00 88.56 120 LEU A C 1
ATOM 950 O O . LEU A 1 120 ? 0.010 0.999 -13.299 1.00 88.56 120 LEU A O 1
ATOM 954 N N . GLN A 1 121 ? -0.546 -1.129 -12.867 1.00 89.56 121 GLN A N 1
ATOM 955 C CA . GLN A 1 121 ? -1.757 -0.783 -12.135 1.00 89.56 121 GLN A CA 1
ATOM 956 C C . GLN A 1 121 ? -1.483 -0.768 -10.630 1.00 89.56 121 GLN A C 1
ATOM 958 O O . GLN A 1 121 ? -0.994 -1.748 -10.072 1.00 89.56 121 GLN A O 1
ATOM 963 N N . LEU A 1 122 ? -1.827 0.340 -9.977 1.00 88.94 122 LEU A N 1
ATOM 964 C CA . LEU A 1 122 ? -1.877 0.464 -8.524 1.00 88.94 122 LEU A CA 1
ATOM 965 C C . LEU A 1 122 ? -3.343 0.520 -8.117 1.00 88.94 122 LEU A C 1
ATOM 967 O O . LEU A 1 122 ? -4.092 1.350 -8.627 1.00 88.94 122 LEU A O 1
ATOM 971 N N . MET A 1 123 ? -3.769 -0.361 -7.222 1.00 92.00 123 MET A N 1
ATOM 972 C CA . MET A 1 123 ? -5.172 -0.441 -6.834 1.00 92.00 123 MET A CA 1
ATOM 973 C C . MET A 1 123 ? -5.323 -0.855 -5.3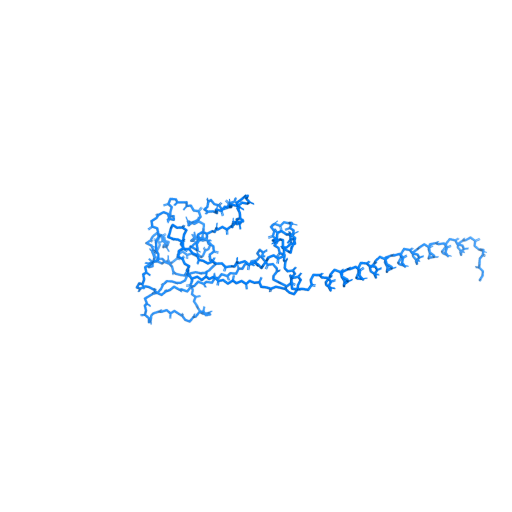79 1.00 92.00 123 MET A C 1
ATOM 975 O O . MET A 1 123 ? -4.483 -1.576 -4.842 1.00 92.00 123 MET A O 1
ATOM 979 N N . CYS A 1 124 ? -6.436 -0.442 -4.791 1.00 91.50 124 CYS A N 1
ATOM 980 C CA . CYS A 1 124 ? -6.998 -1.048 -3.599 1.00 91.50 124 CYS A CA 1
ATOM 981 C C . CYS A 1 124 ? -8.411 -1.501 -3.950 1.00 91.50 124 CYS A C 1
ATOM 983 O O . CYS A 1 124 ? -9.196 -0.716 -4.487 1.00 91.50 124 CYS A O 1
ATOM 985 N N . LYS A 1 125 ? -8.713 -2.767 -3.683 1.00 92.31 125 LYS A N 1
ATOM 986 C CA . LYS A 1 125 ? -10.010 -3.367 -3.974 1.00 92.31 125 LYS A CA 1
ATOM 987 C C . LYS A 1 125 ? -10.384 -4.369 -2.897 1.00 92.31 125 LYS A C 1
ATOM 989 O O . LYS A 1 125 ? -9.494 -4.944 -2.267 1.00 92.31 125 LYS A O 1
ATOM 994 N N . ASP A 1 126 ? -11.676 -4.597 -2.756 1.00 90.44 126 ASP A N 1
ATOM 995 C CA . ASP A 1 126 ? -12.176 -5.796 -2.113 1.00 90.44 126 ASP A CA 1
ATOM 996 C C . ASP A 1 126 ? -11.963 -6.992 -3.057 1.00 90.44 126 ASP A C 1
ATOM 998 O O . ASP A 1 126 ? -12.220 -6.927 -4.264 1.00 90.44 126 ASP A O 1
ATOM 1002 N N . VAL A 1 127 ? -11.388 -8.068 -2.525 1.00 86.62 127 VAL A N 1
ATOM 1003 C CA . VAL A 1 127 ? -11.046 -9.261 -3.307 1.00 86.62 127 VAL A CA 1
ATOM 1004 C C . VAL A 1 127 ? -12.286 -10.114 -3.563 1.00 86.62 127 VAL A C 1
ATOM 1006 O O . VAL A 1 127 ? -12.350 -10.738 -4.623 1.00 86.62 127 VAL A O 1
ATOM 1009 N N . ASP A 1 128 ? -13.260 -10.087 -2.650 1.00 86.25 128 ASP A N 1
ATOM 1010 C CA . ASP A 1 128 ? -14.447 -10.939 -2.712 1.00 86.25 128 ASP A CA 1
ATOM 1011 C C . ASP A 1 128 ? -15.505 -10.367 -3.663 1.00 86.25 128 ASP A C 1
ATOM 1013 O O . ASP A 1 128 ? -15.939 -11.055 -4.589 1.00 86.25 128 ASP A O 1
ATOM 1017 N N . SER A 1 129 ? -15.890 -9.097 -3.490 1.00 89.75 129 SER A N 1
ATOM 1018 C CA . SER A 1 129 ? -16.830 -8.423 -4.405 1.00 89.75 129 SER A CA 1
ATOM 1019 C C . SER A 1 129 ? -16.181 -7.983 -5.722 1.00 89.75 129 SER A C 1
ATOM 1021 O O . SER A 1 129 ? -16.841 -7.931 -6.760 1.00 89.75 129 SER A O 1
ATOM 1023 N N . GLY A 1 130 ? -14.881 -7.674 -5.697 1.00 88.88 130 GLY A N 1
ATOM 1024 C CA . GLY A 1 130 ? -14.168 -7.057 -6.814 1.00 88.88 130 GLY A CA 1
ATOM 1025 C C . GLY A 1 130 ? -14.302 -5.532 -6.886 1.00 88.88 130 GLY A C 1
ATOM 1026 O O . GLY A 1 130 ? -13.743 -4.939 -7.813 1.00 88.88 130 GLY A O 1
ATOM 1027 N N . ASP A 1 131 ? -14.992 -4.901 -5.931 1.00 90.69 131 ASP A N 1
ATOM 1028 C CA . ASP A 1 131 ? -15.192 -3.453 -5.897 1.00 90.69 131 ASP A CA 1
ATOM 1029 C C . ASP A 1 131 ? -13.901 -2.698 -5.562 1.00 90.69 131 ASP A C 1
ATOM 1031 O O . ASP A 1 131 ? -13.081 -3.115 -4.741 1.00 90.69 131 ASP A O 1
ATOM 1035 N N . TYR A 1 132 ? -13.709 -1.552 -6.213 1.00 91.62 132 TYR A N 1
ATOM 1036 C CA . TYR A 1 132 ? -12.487 -0.762 -6.104 1.00 91.62 132 TYR A CA 1
ATOM 1037 C C . TYR A 1 132 ? -12.660 0.410 -5.143 1.00 91.62 132 TYR A C 1
ATOM 1039 O O . TYR A 1 132 ? -13.525 1.257 -5.347 1.00 91.62 132 TYR A O 1
ATOM 1047 N N . LEU A 1 133 ? -11.747 0.526 -4.176 1.00 89.31 133 LEU A N 1
ATOM 1048 C CA . LEU A 1 133 ? -11.553 1.766 -3.423 1.00 89.31 133 LEU A CA 1
ATOM 1049 C C . LEU A 1 133 ? -10.846 2.807 -4.300 1.00 89.31 133 LEU A C 1
ATOM 1051 O O . LEU A 1 133 ? -11.259 3.958 -4.380 1.00 89.31 133 LEU A O 1
ATOM 1055 N N . TYR A 1 134 ? -9.784 2.389 -4.992 1.00 90.31 134 TYR A N 1
ATOM 1056 C CA . TYR A 1 134 ? -9.164 3.175 -6.055 1.00 90.31 134 TYR A CA 1
ATOM 1057 C C . TYR A 1 134 ? -8.442 2.273 -7.056 1.00 90.31 134 TYR A C 1
ATOM 1059 O O . TYR A 1 134 ? -7.964 1.186 -6.721 1.00 90.31 134 TYR A O 1
ATOM 1067 N N . ALA A 1 135 ? -8.300 2.761 -8.286 1.00 92.94 135 ALA A N 1
ATOM 1068 C CA . ALA A 1 135 ? -7.475 2.148 -9.316 1.00 92.94 135 ALA A CA 1
ATOM 1069 C C . ALA A 1 135 ? -6.792 3.236 -10.147 1.00 92.94 135 ALA A C 1
ATOM 1071 O O . ALA A 1 135 ? -7.449 4.085 -10.744 1.00 92.94 135 ALA A O 1
ATOM 1072 N N . ALA A 1 136 ? -5.466 3.195 -10.199 1.00 91.44 136 ALA A N 1
ATOM 1073 C CA . ALA A 1 136 ? -4.638 4.118 -10.955 1.00 91.44 136 ALA A CA 1
ATOM 1074 C C . ALA A 1 136 ? -3.714 3.346 -11.898 1.00 91.44 136 ALA A C 1
ATOM 1076 O O . ALA A 1 136 ? -3.195 2.280 -11.562 1.00 91.44 136 ALA A O 1
ATOM 1077 N N . MET A 1 137 ? -3.487 3.904 -13.085 1.00 92.00 137 MET A N 1
ATOM 1078 C CA . MET A 1 137 ? -2.555 3.361 -14.069 1.00 92.00 137 MET A CA 1
ATOM 1079 C C . MET A 1 137 ? -1.337 4.267 -14.169 1.00 92.00 137 MET A C 1
ATOM 1081 O O . MET A 1 137 ? -1.448 5.456 -14.464 1.00 92.00 137 MET A O 1
ATOM 1085 N N . VAL A 1 138 ? -0.166 3.685 -13.949 1.00 89.94 138 VAL A N 1
ATOM 1086 C CA . VAL A 1 138 ? 1.117 4.366 -14.042 1.00 89.94 138 VAL A CA 1
ATOM 1087 C C . VAL A 1 138 ? 1.708 4.108 -15.418 1.00 89.94 138 VAL A C 1
ATOM 1089 O O . VAL A 1 138 ? 2.190 3.011 -15.728 1.00 89.94 138 VAL A O 1
ATOM 1092 N N . TRP A 1 139 ? 1.676 5.158 -16.229 1.00 90.69 139 TRP A N 1
ATOM 1093 C CA . TRP A 1 139 ? 2.348 5.228 -17.517 1.00 90.69 139 TRP A CA 1
ATOM 1094 C C . TRP A 1 139 ? 3.744 5.817 -17.351 1.00 90.69 139 TRP A C 1
ATOM 1096 O O . TRP A 1 139 ? 3.978 6.681 -16.509 1.00 90.69 139 TRP A O 1
ATOM 1106 N N . HIS A 1 140 ? 4.677 5.345 -18.168 1.00 91.00 140 HIS A N 1
ATOM 1107 C CA . HIS A 1 140 ? 6.058 5.805 -18.158 1.00 91.00 140 HIS A CA 1
ATOM 1108 C C . HIS A 1 140 ? 6.546 5.986 -19.594 1.00 91.00 140 HIS A C 1
ATOM 1110 O O . HIS A 1 140 ? 6.173 5.208 -20.469 1.00 91.00 140 HIS A O 1
ATOM 1116 N N . GLU A 1 141 ? 7.418 6.964 -19.844 1.00 90.19 141 GLU A N 1
ATOM 1117 C CA . GLU A 1 141 ? 7.921 7.270 -21.196 1.00 90.19 141 GLU A CA 1
ATOM 1118 C C . GLU A 1 141 ? 8.548 6.048 -21.877 1.00 90.19 141 GLU A C 1
ATOM 1120 O O . GLU A 1 141 ? 8.313 5.792 -23.050 1.00 90.19 141 GLU A O 1
ATOM 1125 N N . ARG A 1 142 ? 9.262 5.213 -21.111 1.00 87.75 142 ARG A N 1
ATOM 1126 C CA . ARG A 1 142 ? 9.818 3.932 -21.593 1.00 87.75 142 ARG A CA 1
ATOM 1127 C C . ARG A 1 142 ? 8.774 2.940 -22.134 1.00 87.75 142 ARG A C 1
ATOM 1129 O O . ARG A 1 142 ? 9.166 2.041 -22.869 1.00 87.75 142 ARG A O 1
ATOM 1136 N N . LEU A 1 143 ? 7.501 3.067 -21.751 1.00 86.88 143 LEU A N 1
ATOM 1137 C CA . LEU A 1 143 ? 6.390 2.281 -22.307 1.00 86.88 143 LEU A CA 1
ATOM 1138 C C . LEU A 1 143 ? 5.843 2.916 -23.586 1.00 86.88 143 LEU A C 1
ATOM 1140 O O . LEU A 1 143 ? 5.506 2.205 -24.524 1.00 86.88 143 LEU A O 1
ATOM 1144 N N . LEU A 1 144 ? 5.754 4.248 -23.607 1.00 86.62 144 LEU A N 1
ATOM 1145 C CA . LEU A 1 144 ? 5.157 5.014 -24.702 1.00 86.62 144 LEU A CA 1
ATOM 1146 C C . LEU A 1 144 ? 6.104 5.163 -25.903 1.00 86.62 144 LEU A C 1
ATOM 1148 O O . LEU A 1 144 ? 5.653 5.157 -27.043 1.00 86.62 144 LEU A O 1
ATOM 1152 N N . TYR A 1 145 ? 7.412 5.258 -25.649 1.00 88.38 145 TYR A N 1
ATOM 1153 C CA . TYR A 1 145 ? 8.451 5.534 -26.649 1.00 88.38 145 TYR A CA 1
ATOM 1154 C C . TYR A 1 145 ? 9.600 4.505 -26.586 1.00 88.38 145 TYR A C 1
ATOM 1156 O O . TYR A 1 145 ? 10.764 4.866 -26.366 1.00 88.38 145 TYR A O 1
ATOM 1164 N N . PRO A 1 146 ? 9.318 3.197 -26.741 1.00 83.38 146 PRO A N 1
ATOM 1165 C CA . PRO A 1 146 ? 10.309 2.141 -26.521 1.00 83.38 146 PRO A CA 1
ATOM 1166 C C . PRO A 1 146 ? 11.533 2.266 -27.443 1.00 83.38 146 PRO A C 1
ATOM 1168 O O . PRO A 1 146 ? 12.663 2.064 -26.989 1.00 83.38 146 PRO A O 1
ATOM 1171 N N . ASP A 1 147 ? 11.332 2.667 -28.700 1.00 86.62 147 ASP A N 1
ATOM 1172 C CA . ASP A 1 147 ? 12.400 2.778 -29.701 1.00 86.62 147 ASP A CA 1
ATOM 1173 C C . ASP A 1 147 ? 13.385 3.908 -29.385 1.00 86.62 147 ASP A C 1
ATOM 1175 O O . ASP A 1 147 ? 14.603 3.718 -29.452 1.00 86.62 147 ASP A O 1
ATOM 1179 N N . GLU A 1 148 ? 12.881 5.070 -28.962 1.00 87.88 148 GLU A N 1
ATOM 1180 C CA . GLU A 1 148 ? 13.720 6.207 -28.577 1.00 87.88 148 GLU A CA 1
ATOM 1181 C C . GLU A 1 148 ? 14.597 5.869 -27.372 1.00 87.88 148 GLU A C 1
ATOM 1183 O O . GLU A 1 148 ? 15.797 6.163 -27.344 1.00 87.88 148 GLU A O 1
ATOM 1188 N N . HIS A 1 149 ? 14.016 5.209 -26.370 1.00 84.50 149 HIS A N 1
ATOM 1189 C CA . HIS A 1 149 ? 14.758 4.786 -25.191 1.00 84.50 149 HIS A CA 1
ATOM 1190 C C . HIS A 1 149 ? 15.751 3.660 -25.508 1.00 84.50 149 HIS A C 1
ATOM 1192 O O . HIS A 1 149 ? 16.850 3.651 -24.946 1.00 84.50 149 HIS A O 1
ATOM 1198 N N . ALA A 1 150 ? 15.424 2.745 -26.426 1.00 82.94 150 ALA A N 1
ATOM 1199 C CA . ALA A 1 150 ? 16.355 1.725 -26.902 1.00 82.94 150 ALA A CA 1
ATOM 1200 C C . ALA A 1 150 ? 17.548 2.347 -27.648 1.00 82.94 150 ALA A C 1
ATOM 1202 O O . ALA A 1 150 ? 18.697 1.963 -27.401 1.00 82.94 150 ALA A O 1
ATOM 1203 N N . ALA A 1 151 ? 17.301 3.348 -28.498 1.00 85.81 151 ALA A N 1
ATOM 1204 C CA . ALA A 1 151 ? 18.339 4.099 -29.198 1.00 85.81 151 ALA A CA 1
ATOM 1205 C C . ALA A 1 151 ? 19.254 4.848 -28.215 1.00 85.81 151 ALA A C 1
ATOM 1207 O O . ALA A 1 151 ? 20.472 4.641 -28.238 1.00 85.81 151 ALA A O 1
ATOM 1208 N N . LYS A 1 152 ? 18.674 5.614 -27.276 1.00 86.12 152 LYS A N 1
ATOM 1209 C CA . LYS A 1 152 ? 19.416 6.318 -26.211 1.00 86.12 152 LYS A CA 1
ATOM 1210 C C . LYS A 1 152 ? 20.252 5.349 -25.367 1.00 86.12 152 LYS A C 1
ATOM 1212 O O . LYS A 1 152 ? 21.422 5.608 -25.088 1.00 86.12 152 LYS A O 1
ATOM 1217 N N . ALA A 1 153 ? 19.700 4.192 -24.994 1.00 84.75 153 ALA A N 1
ATOM 1218 C CA . ALA A 1 153 ? 20.427 3.178 -24.229 1.00 84.75 153 ALA A CA 1
ATOM 1219 C C . ALA A 1 153 ? 21.594 2.561 -25.022 1.00 84.75 153 ALA A C 1
ATOM 1221 O O . ALA A 1 153 ? 22.663 2.310 -24.456 1.00 84.75 153 ALA A O 1
ATOM 1222 N N . LYS A 1 154 ? 21.416 2.322 -26.329 1.00 86.44 154 LYS A N 1
ATOM 1223 C CA . LYS A 1 154 ? 22.474 1.817 -27.219 1.00 86.44 154 LYS A CA 1
ATOM 1224 C C . LYS A 1 154 ? 23.608 2.830 -27.360 1.00 86.44 154 LYS A C 1
ATOM 1226 O O . LYS A 1 154 ? 24.775 2.447 -27.268 1.00 86.44 154 LYS A O 1
ATOM 1231 N N . GLU A 1 155 ? 23.276 4.106 -27.524 1.00 88.56 155 GLU A N 1
ATOM 1232 C CA . GLU A 1 155 ? 24.250 5.195 -27.593 1.00 88.56 155 GLU A CA 1
ATOM 1233 C C . GLU A 1 155 ? 25.048 5.327 -26.289 1.00 88.56 155 GLU A C 1
ATOM 1235 O O . GLU A 1 155 ? 26.281 5.324 -26.315 1.00 88.56 155 GLU A O 1
ATOM 1240 N N . LEU A 1 156 ? 24.362 5.316 -25.140 1.00 86.88 156 LEU A N 1
ATOM 1241 C CA . LEU A 1 156 ? 24.994 5.388 -23.821 1.00 86.88 156 LEU A CA 1
ATOM 1242 C C . LEU A 1 156 ? 25.926 4.195 -23.547 1.00 86.88 156 LEU A C 1
ATOM 1244 O O . LEU A 1 156 ? 26.979 4.338 -22.926 1.00 86.88 156 LEU A O 1
ATOM 1248 N N . ARG A 1 157 ? 25.561 2.991 -24.005 1.00 86.50 157 ARG A N 1
ATOM 1249 C CA . ARG A 1 157 ? 26.440 1.812 -23.917 1.00 86.50 157 ARG A CA 1
ATOM 1250 C C . ARG A 1 157 ? 27.677 1.982 -24.789 1.00 86.50 157 ARG A C 1
ATOM 1252 O O . ARG A 1 157 ? 28.779 1.716 -24.320 1.00 86.50 157 ARG A O 1
ATOM 1259 N N . ARG A 1 158 ? 27.510 2.465 -26.023 1.00 87.38 158 ARG A N 1
ATOM 1260 C CA . ARG A 1 158 ? 28.624 2.683 -26.955 1.00 87.38 158 ARG A CA 1
ATOM 1261 C C . ARG A 1 158 ? 29.611 3.717 -26.412 1.00 87.38 158 ARG A C 1
ATOM 1263 O O . ARG A 1 158 ? 30.815 3.484 -26.475 1.00 87.38 158 ARG A O 1
ATOM 1270 N N . SER A 1 159 ? 29.118 4.807 -25.821 1.00 87.31 159 SER A N 1
ATOM 1271 C CA . SER A 1 159 ? 29.966 5.834 -25.204 1.00 87.31 159 SER A CA 1
ATOM 1272 C C . SER A 1 159 ? 30.694 5.322 -23.957 1.00 87.31 159 SER A C 1
ATOM 1274 O O . SER A 1 159 ? 31.893 5.560 -23.815 1.00 87.31 159 SER A O 1
ATOM 1276 N N . LYS A 1 160 ? 30.029 4.547 -23.086 1.00 85.25 160 LYS A N 1
ATOM 1277 C CA . LYS A 1 160 ? 30.679 3.908 -21.926 1.00 85.25 160 LYS A CA 1
ATOM 1278 C C . LYS A 1 160 ? 31.767 2.918 -22.343 1.00 85.25 160 LYS A C 1
ATOM 1280 O O . LYS A 1 160 ? 32.862 2.965 -21.788 1.00 85.25 160 LYS A O 1
ATOM 1285 N N . SER A 1 161 ? 31.499 2.062 -23.330 1.00 83.94 161 SER A N 1
ATOM 1286 C CA . SER A 1 161 ? 32.492 1.120 -23.859 1.00 83.94 161 SER A CA 1
ATOM 1287 C C . SER A 1 161 ? 33.681 1.840 -24.496 1.00 83.94 161 SER A C 1
ATOM 1289 O O . SER A 1 161 ? 34.821 1.464 -24.237 1.00 83.94 161 SER A O 1
ATOM 1291 N N . ALA A 1 162 ? 33.443 2.907 -25.266 1.00 82.38 162 ALA A N 1
ATOM 1292 C CA . ALA A 1 162 ? 34.512 3.723 -25.839 1.00 82.38 162 ALA A CA 1
ATOM 1293 C C . ALA A 1 162 ? 35.378 4.380 -24.749 1.00 82.38 162 ALA A C 1
ATOM 1295 O O . ALA A 1 162 ? 36.605 4.311 -24.809 1.00 82.38 162 ALA A O 1
ATOM 1296 N N . SER A 1 163 ? 34.755 4.946 -23.711 1.00 84.19 163 SER A N 1
ATOM 1297 C CA . SER A 1 163 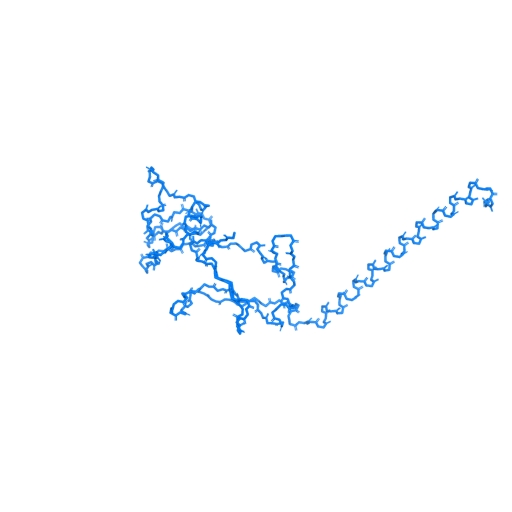? 35.460 5.535 -22.566 1.00 84.19 163 SER A CA 1
ATOM 1298 C C . SER A 1 163 ? 36.276 4.506 -21.780 1.00 84.19 163 SER A C 1
ATOM 1300 O O . SER A 1 163 ? 37.415 4.789 -21.406 1.00 84.19 163 SER A O 1
ATOM 1302 N N . ALA A 1 164 ? 35.735 3.303 -21.565 1.00 82.06 164 ALA A N 1
ATOM 1303 C CA . ALA A 1 164 ? 36.449 2.207 -20.910 1.00 82.06 164 ALA A CA 1
ATOM 1304 C C . ALA A 1 164 ? 37.662 1.746 -21.736 1.00 82.06 164 ALA A C 1
ATOM 1306 O O . ALA A 1 164 ? 38.762 1.634 -21.198 1.00 82.06 164 ALA A O 1
ATOM 1307 N N . MET A 1 165 ? 37.501 1.569 -23.052 1.00 76.06 165 MET A N 1
ATOM 1308 C CA . MET A 1 165 ? 38.604 1.213 -23.954 1.00 76.06 165 MET A CA 1
ATOM 1309 C C . MET A 1 165 ? 39.682 2.299 -23.998 1.00 76.06 165 MET A C 1
ATOM 1311 O O . MET A 1 165 ? 40.870 1.989 -23.954 1.00 76.06 165 MET A O 1
ATOM 1315 N N . ALA A 1 166 ? 39.294 3.576 -24.009 1.00 76.38 166 ALA A N 1
ATOM 1316 C CA . ALA A 1 166 ? 40.240 4.686 -23.936 1.00 76.38 166 ALA A CA 1
ATOM 1317 C C . ALA A 1 166 ? 40.998 4.716 -22.595 1.00 76.38 166 ALA A C 1
ATOM 1319 O O . ALA A 1 166 ? 42.191 5.016 -22.568 1.00 76.38 166 ALA A O 1
ATOM 1320 N N . ALA A 1 167 ? 40.339 4.387 -21.479 1.00 73.62 167 ALA A N 1
ATOM 1321 C CA . ALA A 1 167 ? 40.988 4.289 -20.173 1.00 73.62 167 ALA A CA 1
ATOM 1322 C C . ALA A 1 167 ? 42.003 3.133 -20.115 1.00 73.62 167 ALA A C 1
ATOM 1324 O O . ALA A 1 167 ? 43.122 3.332 -19.641 1.00 73.62 167 ALA A O 1
ATOM 1325 N N . VAL A 1 168 ? 41.659 1.965 -20.668 1.00 74.12 168 VAL A N 1
ATOM 1326 C CA . VAL A 1 168 ? 42.578 0.819 -20.787 1.00 74.12 168 VAL A CA 1
ATOM 1327 C C . VAL A 1 168 ? 43.753 1.149 -21.713 1.00 74.12 168 VAL A C 1
ATOM 1329 O O . VAL A 1 168 ? 44.902 0.903 -21.353 1.00 74.12 168 VAL A O 1
ATOM 1332 N N . GLY A 1 169 ? 43.496 1.779 -22.862 1.00 65.56 169 GLY A N 1
ATOM 1333 C CA . GLY A 1 169 ? 44.538 2.208 -23.799 1.00 65.56 169 GLY A CA 1
ATOM 1334 C C . GLY A 1 169 ? 45.534 3.191 -23.176 1.00 65.56 169 GLY A C 1
ATOM 1335 O O . GLY A 1 169 ? 46.739 3.022 -23.342 1.00 65.56 169 GLY A O 1
ATOM 1336 N N . ARG A 1 170 ? 45.053 4.162 -22.385 1.00 67.56 170 ARG A N 1
ATOM 1337 C CA . ARG A 1 170 ? 45.915 5.082 -21.616 1.00 67.56 170 ARG A CA 1
ATOM 1338 C C . ARG A 1 170 ? 46.716 4.376 -20.520 1.00 67.56 170 ARG A C 1
ATOM 1340 O O . ARG A 1 170 ? 47.858 4.744 -20.267 1.00 67.56 170 ARG A O 1
ATOM 1347 N N . SER A 1 171 ? 46.139 3.365 -19.869 1.00 64.19 171 SER A N 1
ATOM 1348 C CA . SER A 1 171 ? 46.843 2.567 -18.857 1.00 64.19 171 SER A CA 1
ATOM 1349 C C . SER A 1 171 ? 47.972 1.732 -19.477 1.00 64.19 171 SER A C 1
ATOM 1351 O O . SER A 1 171 ? 49.090 1.716 -18.958 1.00 64.19 171 SER A O 1
ATOM 1353 N N . LEU A 1 172 ? 47.726 1.121 -20.641 1.00 60.03 172 LEU A N 1
ATOM 1354 C CA . LEU A 1 172 ? 48.734 0.367 -21.389 1.00 60.03 172 LEU A CA 1
ATOM 1355 C C . LEU A 1 172 ? 49.824 1.275 -21.977 1.00 60.03 172 LEU A C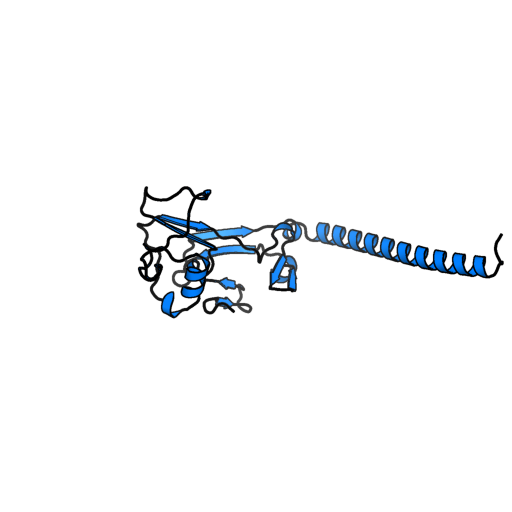 1
ATOM 1357 O O . LEU A 1 172 ? 51.005 0.950 -21.860 1.00 60.03 172 LEU A O 1
ATOM 1361 N N . SER A 1 173 ? 49.469 2.436 -22.542 1.00 59.84 173 SER A N 1
ATOM 1362 C CA . SER A 1 173 ? 50.463 3.391 -23.054 1.00 59.84 173 SER A CA 1
ATOM 1363 C C . SER A 1 173 ? 51.320 3.989 -21.932 1.00 59.84 173 SER A C 1
ATOM 1365 O O . SER A 1 173 ? 52.529 4.150 -22.103 1.00 59.84 173 SER A O 1
ATOM 1367 N N . GLY A 1 174 ? 50.728 4.251 -20.760 1.00 54.97 174 GLY A N 1
ATOM 1368 C CA . GLY A 1 174 ? 51.449 4.682 -19.561 1.00 54.97 174 GLY A CA 1
ATOM 1369 C C . GLY A 1 174 ? 52.407 3.613 -19.024 1.00 54.97 174 GLY A C 1
ATOM 1370 O O . GLY A 1 174 ? 53.542 3.927 -18.670 1.00 54.97 174 GLY A O 1
ATOM 1371 N N . SER A 1 175 ? 51.995 2.340 -19.037 1.00 56.00 175 SER A N 1
ATOM 1372 C CA . SER A 1 175 ? 52.832 1.206 -18.617 1.00 56.00 175 SER A CA 1
ATOM 1373 C C . SER A 1 175 ? 54.018 0.964 -19.565 1.00 56.00 175 SER A C 1
ATOM 1375 O O . SER A 1 175 ? 55.144 0.743 -19.112 1.00 56.00 175 SER A O 1
ATOM 1377 N N . ILE A 1 176 ? 53.798 1.074 -20.880 1.00 58.06 176 ILE A N 1
ATOM 1378 C CA . ILE A 1 176 ? 54.849 0.902 -21.896 1.00 58.06 176 ILE A CA 1
ATOM 1379 C C . ILE A 1 176 ? 55.821 2.092 -21.894 1.00 58.06 176 ILE A C 1
ATOM 1381 O O . ILE A 1 176 ? 57.032 1.882 -21.930 1.00 58.06 176 ILE A O 1
ATOM 1385 N N . SER A 1 177 ? 55.330 3.333 -21.773 1.00 57.47 177 SER A N 1
ATOM 1386 C CA . SER A 1 177 ? 56.206 4.513 -21.677 1.00 57.47 177 SER A CA 1
ATOM 1387 C C . SER A 1 177 ? 57.049 4.499 -20.395 1.00 57.47 177 SER A C 1
ATOM 1389 O O . SER A 1 177 ? 58.223 4.866 -20.434 1.00 57.47 177 SER A O 1
ATOM 1391 N N . GLY A 1 178 ? 56.499 4.008 -19.276 1.00 53.12 178 GLY A N 1
ATOM 1392 C CA . GLY A 1 178 ? 57.248 3.826 -18.030 1.00 53.12 178 GLY A CA 1
ATOM 1393 C C . GLY A 1 178 ? 58.377 2.796 -18.154 1.00 53.12 178 GLY A C 1
ATOM 1394 O O . GLY A 1 178 ? 59.490 3.053 -17.699 1.00 53.12 178 GLY A O 1
ATOM 1395 N N . ARG A 1 179 ? 58.127 1.670 -18.839 1.00 54.44 179 ARG A N 1
ATOM 1396 C CA . ARG A 1 179 ? 59.142 0.628 -19.082 1.00 54.44 179 ARG A CA 1
ATOM 1397 C C . ARG A 1 179 ? 60.219 1.037 -20.092 1.00 54.44 179 ARG A C 1
ATOM 1399 O O . ARG A 1 179 ? 61.377 0.671 -19.916 1.00 54.44 179 ARG A O 1
ATOM 1406 N N . LEU A 1 180 ? 59.879 1.807 -21.127 1.00 53.44 180 LEU A N 1
ATOM 1407 C CA . LEU A 1 180 ? 60.862 2.281 -22.114 1.00 53.44 180 LEU A CA 1
ATOM 1408 C C . LEU A 1 180 ? 61.787 3.369 -21.547 1.00 53.44 180 LEU A C 1
ATOM 1410 O O . LEU A 1 180 ? 62.979 3.363 -21.853 1.00 53.44 180 LEU A O 1
ATOM 1414 N N . ARG A 1 181 ? 61.282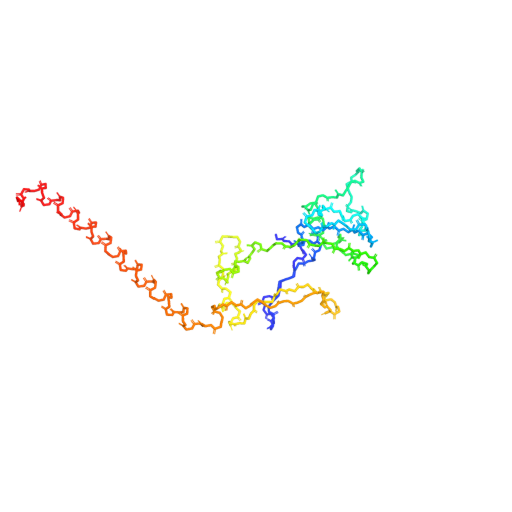 4.238 -20.657 1.00 54.12 181 ARG A N 1
ATOM 1415 C CA . ARG A 1 181 ? 62.124 5.188 -19.906 1.00 54.12 181 ARG A CA 1
ATOM 1416 C C . ARG A 1 181 ? 63.030 4.485 -18.898 1.00 54.12 181 ARG A C 1
ATOM 1418 O O . ARG A 1 181 ? 64.194 4.849 -18.797 1.00 54.12 181 ARG A O 1
ATOM 1425 N N . SER A 1 182 ? 62.550 3.444 -18.207 1.00 52.19 182 SER A N 1
ATOM 1426 C CA . SER A 1 182 ? 63.402 2.663 -17.293 1.00 52.19 182 SER A CA 1
ATOM 1427 C C . SER A 1 182 ? 64.489 1.849 -18.008 1.00 52.19 182 SER A C 1
ATOM 1429 O O . SER A 1 182 ? 65.451 1.439 -17.371 1.00 52.19 182 SER A O 1
ATOM 1431 N N . LEU A 1 183 ? 64.340 1.613 -19.318 1.00 56.28 183 LEU A N 1
ATOM 1432 C CA . LEU A 1 183 ? 65.318 0.920 -20.166 1.00 56.28 183 LEU A CA 1
ATOM 1433 C C . LEU A 1 183 ? 66.223 1.877 -20.968 1.00 56.28 183 LEU A C 1
ATOM 1435 O O . LEU A 1 183 ? 67.062 1.406 -21.729 1.00 56.28 183 LEU A O 1
ATOM 1439 N N . GLY A 1 184 ? 66.075 3.200 -20.816 1.00 47.84 184 GLY A N 1
ATOM 1440 C CA . GLY A 1 184 ? 66.945 4.194 -21.464 1.00 47.84 184 GLY A CA 1
ATOM 1441 C C . GLY A 1 184 ? 66.784 4.318 -22.985 1.00 47.84 184 GLY A C 1
ATOM 1442 O O . GLY A 1 184 ? 67.659 4.870 -23.644 1.00 47.84 184 GLY A O 1
ATOM 1443 N N . LEU A 1 185 ? 65.685 3.810 -23.555 1.00 56.22 185 LEU A N 1
ATOM 1444 C CA . LEU A 1 185 ? 65.472 3.726 -25.009 1.00 56.22 185 LEU A CA 1
ATOM 1445 C C . LEU A 1 185 ? 64.702 4.919 -25.608 1.00 56.22 185 LEU A C 1
ATOM 1447 O O . LEU A 1 185 ? 64.432 4.926 -26.806 1.00 56.22 185 LEU A O 1
ATOM 1451 N N . MET A 1 186 ? 64.340 5.927 -24.806 1.00 55.34 186 MET A N 1
ATOM 1452 C CA . MET A 1 186 ? 63.746 7.186 -25.280 1.00 55.34 186 MET A CA 1
ATOM 1453 C C . MET A 1 186 ? 64.312 8.362 -24.470 1.00 55.34 186 MET A C 1
ATOM 1455 O O . MET A 1 186 ? 64.167 8.364 -23.245 1.00 55.34 186 MET A O 1
ATOM 1459 N N . GLN A 1 187 ? 64.951 9.323 -25.152 1.00 51.66 187 GLN A N 1
ATOM 1460 C CA . GLN A 1 187 ? 65.262 10.660 -24.620 1.00 51.66 187 GLN A CA 1
ATOM 1461 C C . GLN A 1 187 ? 64.072 11.595 -24.831 1.00 51.66 187 GLN A C 1
ATOM 1463 O O . GLN A 1 187 ? 63.467 11.526 -25.925 1.00 51.66 187 GLN A O 1
#